Protein AF-D3D2N3-F1 (afdb_monomer_lite)

pLDDT: mean 71.47, std 21.22, range [31.19, 97.19]

Structure (mmCIF, N/CA/C/O backbone):
data_AF-D3D2N3-F1
#
_entry.id   AF-D3D2N3-F1
#
loop_
_atom_site.group_PDB
_atom_site.id
_atom_site.type_symbol
_atom_site.label_atom_id
_atom_site.label_alt_id
_atom_site.label_comp_id
_atom_site.label_asym_id
_atom_site.label_entity_id
_atom_site.label_seq_id
_atom_site.pdbx_PDB_ins_code
_atom_site.Cartn_x
_atom_site.Cartn_y
_atom_site.Cartn_z
_atom_site.occupancy
_atom_site.B_iso_or_equiv
_atom_site.auth_seq_id
_atom_site.auth_comp_id
_atom_site.auth_asym_id
_atom_site.auth_atom_id
_atom_site.pdbx_PDB_model_num
ATOM 1 N N . MET A 1 1 ? 24.294 -10.852 -74.158 1.00 38.97 1 MET A N 1
ATOM 2 C CA . MET A 1 1 ? 23.739 -10.541 -75.493 1.00 38.97 1 MET A CA 1
ATOM 3 C C . MET A 1 1 ? 22.255 -10.267 -75.278 1.00 38.97 1 MET A C 1
ATOM 5 O O . MET A 1 1 ? 21.605 -11.159 -74.756 1.00 38.97 1 MET A O 1
ATOM 9 N N . THR A 1 2 ? 21.698 -9.072 -75.502 1.00 42.09 2 THR A N 1
ATOM 10 C CA . THR A 1 2 ? 22.258 -7.828 -76.091 1.00 42.09 2 THR A CA 1
ATOM 11 C C . THR A 1 2 ? 21.498 -6.592 -75.544 1.00 42.09 2 THR A C 1
ATOM 13 O O . THR A 1 2 ? 20.401 -6.747 -75.017 1.00 42.09 2 THR A O 1
ATOM 16 N N . THR A 1 3 ? 22.074 -5.388 -75.642 1.00 51.97 3 THR A N 1
ATOM 17 C CA . THR A 1 3 ? 21.576 -4.088 -75.110 1.00 51.97 3 THR A CA 1
ATOM 18 C C . THR A 1 3 ? 22.176 -2.918 -75.926 1.00 51.97 3 THR A C 1
ATOM 20 O O . THR A 1 3 ? 23.155 -3.175 -76.632 1.00 51.97 3 THR A O 1
ATOM 23 N N . PRO A 1 4 ? 21.750 -1.633 -75.782 1.00 71.00 4 PRO A N 1
ATOM 24 C CA . PRO A 1 4 ? 20.507 -1.067 -75.216 1.00 71.00 4 PRO A CA 1
ATOM 25 C C . PRO A 1 4 ? 19.619 -0.436 -76.350 1.00 71.00 4 PRO A C 1
ATOM 27 O O . PRO A 1 4 ? 19.057 -1.264 -77.060 1.00 71.00 4 PRO A O 1
ATOM 30 N N . PRO A 1 5 ? 19.550 0.882 -76.708 1.00 67.31 5 PRO A N 1
ATOM 31 C CA . PRO A 1 5 ? 19.407 2.145 -75.939 1.00 67.31 5 PRO A CA 1
ATOM 32 C C . PRO A 1 5 ? 18.387 3.215 -76.475 1.00 67.31 5 PRO A C 1
ATOM 34 O O . PRO A 1 5 ? 18.076 3.251 -77.659 1.00 67.31 5 PRO A O 1
ATOM 37 N N . HIS A 1 6 ? 18.042 4.200 -75.616 1.00 41.97 6 HIS A N 1
ATOM 38 C CA . HIS A 1 6 ? 17.480 5.557 -75.907 1.00 41.97 6 HIS A CA 1
ATOM 39 C C . HIS A 1 6 ? 16.063 5.685 -76.540 1.00 41.97 6 HIS A C 1
ATOM 41 O O . HIS A 1 6 ? 15.524 4.718 -77.057 1.00 41.97 6 HIS A O 1
ATOM 47 N N . ALA A 1 7 ? 15.350 6.831 -76.474 1.00 43.50 7 ALA A N 1
ATOM 48 C CA . ALA A 1 7 ? 15.641 8.202 -75.978 1.00 43.50 7 ALA A CA 1
ATOM 49 C C . ALA A 1 7 ? 14.438 8.759 -75.146 1.00 43.50 7 ALA A C 1
ATOM 51 O O . ALA A 1 7 ? 13.322 8.292 -75.332 1.00 43.50 7 ALA A O 1
ATOM 52 N N . ALA A 1 8 ? 14.604 9.553 -74.074 1.00 42.34 8 ALA A N 1
ATOM 53 C CA . ALA A 1 8 ? 14.776 11.027 -73.984 1.00 42.34 8 ALA A CA 1
ATOM 54 C C . ALA A 1 8 ? 13.588 11.890 -74.502 1.00 42.34 8 ALA A C 1
ATOM 56 O O . ALA A 1 8 ? 13.152 11.705 -75.633 1.00 42.34 8 ALA A O 1
ATOM 57 N N . GLY A 1 9 ? 13.095 12.855 -73.697 1.00 39.59 9 GLY A N 1
ATOM 58 C CA . GLY A 1 9 ? 11.891 13.653 -74.018 1.00 39.59 9 GLY A CA 1
ATOM 59 C C . GLY A 1 9 ? 11.570 14.844 -73.086 1.00 39.59 9 GLY A C 1
ATOM 60 O O . GLY A 1 9 ? 10.607 14.806 -72.329 1.00 39.59 9 GLY A O 1
ATOM 61 N N . THR A 1 10 ? 12.357 15.915 -73.191 1.00 42.47 10 THR A N 1
ATOM 62 C CA . THR A 1 10 ? 12.159 17.295 -72.662 1.00 42.47 10 THR A CA 1
ATOM 63 C C . THR A 1 10 ? 12.889 18.229 -73.657 1.00 42.47 10 THR A C 1
ATOM 65 O O . THR A 1 10 ? 13.783 17.702 -74.330 1.00 42.47 10 THR A O 1
ATOM 68 N N . PRO A 1 11 ? 12.630 19.557 -73.804 1.00 63.19 11 PRO A N 1
ATOM 69 C CA . PRO A 1 11 ? 11.956 20.548 -72.930 1.00 63.19 11 PRO A CA 1
ATOM 70 C C . PRO A 1 11 ? 10.952 21.411 -73.787 1.00 63.19 11 PRO A C 1
ATOM 72 O O . PRO A 1 11 ? 10.280 20.770 -74.595 1.00 63.19 11 PRO A O 1
ATOM 75 N N . PRO A 1 12 ? 10.823 22.773 -73.778 1.00 59.38 12 PRO A N 1
ATOM 76 C CA . PRO A 1 12 ? 11.235 23.851 -72.856 1.00 59.38 12 PRO A CA 1
ATOM 77 C C . PRO A 1 12 ? 10.060 24.814 -72.452 1.00 59.38 12 PRO A C 1
ATOM 79 O O . PRO A 1 12 ? 9.099 24.287 -71.900 1.00 59.38 12 PRO A O 1
ATOM 82 N N . PRO A 1 13 ? 10.119 26.173 -72.501 1.00 54.12 13 PRO A N 1
ATOM 83 C CA . PRO A 1 13 ? 10.176 26.955 -71.257 1.00 54.12 13 PRO A CA 1
ATOM 84 C C . PRO A 1 13 ? 9.117 28.080 -71.126 1.00 54.12 13 PRO A C 1
ATOM 86 O O . PRO A 1 13 ? 8.398 28.407 -72.067 1.00 54.12 13 PRO A O 1
ATOM 89 N N . GLY A 1 14 ? 9.102 28.751 -69.970 1.00 35.22 14 GLY A N 1
ATOM 90 C CA . GLY A 1 14 ? 8.436 30.042 -69.758 1.00 35.22 14 GLY A CA 1
ATOM 91 C C . GLY A 1 14 ? 9.216 30.850 -68.722 1.00 35.22 14 GLY A C 1
ATOM 92 O O . GLY A 1 14 ? 9.334 30.414 -67.581 1.00 35.22 14 GLY A O 1
ATOM 93 N N . ASP A 1 15 ? 9.803 31.972 -69.135 1.00 40.06 15 ASP A N 1
ATOM 94 C CA . ASP A 1 15 ? 10.854 32.681 -68.392 1.00 40.06 15 ASP A CA 1
ATOM 95 C C . ASP A 1 15 ? 10.490 34.162 -68.138 1.00 40.06 15 ASP A C 1
ATOM 97 O O . ASP A 1 15 ? 9.525 34.679 -68.698 1.00 40.06 15 ASP A O 1
ATOM 101 N N . ALA A 1 16 ? 11.334 34.843 -67.360 1.00 38.91 16 ALA A N 1
ATOM 102 C CA . ALA A 1 16 ? 11.460 36.297 -67.213 1.00 38.91 16 ALA A CA 1
ATOM 103 C C . ALA A 1 16 ? 10.426 37.100 -66.374 1.00 38.91 16 ALA A C 1
ATOM 105 O O . ALA A 1 16 ? 9.415 37.600 -66.856 1.00 38.91 16 ALA A O 1
ATOM 106 N N . ALA A 1 17 ? 10.916 37.455 -65.176 1.00 36.50 17 ALA A N 1
ATOM 107 C CA . ALA A 1 17 ? 11.060 38.836 -64.677 1.00 36.50 17 ALA A CA 1
ATOM 108 C C . ALA A 1 17 ? 9.904 39.545 -63.927 1.00 36.50 17 ALA A C 1
ATOM 110 O O . ALA A 1 17 ? 8.758 39.611 -64.352 1.00 36.50 17 ALA A O 1
ATOM 111 N N . GLY A 1 18 ? 10.286 40.182 -62.808 1.00 32.66 18 GLY A N 1
ATOM 112 C CA . GLY A 1 18 ? 9.405 40.972 -61.939 1.00 32.66 18 GLY A CA 1
ATOM 113 C C . GLY A 1 18 ? 10.095 41.488 -60.665 1.00 32.66 18 GLY A C 1
ATOM 114 O O . GLY A 1 18 ? 9.615 41.240 -59.565 1.00 32.66 18 GLY A O 1
ATOM 115 N N . ARG A 1 19 ? 11.254 42.159 -60.781 1.00 41.12 19 ARG A N 1
ATOM 116 C CA . ARG A 1 19 ? 11.919 42.820 -59.634 1.00 41.12 19 ARG A CA 1
ATOM 117 C C . ARG A 1 19 ? 11.364 44.233 -59.427 1.00 41.12 19 ARG A C 1
ATOM 119 O O . ARG A 1 19 ? 11.457 45.048 -60.339 1.00 41.12 19 ARG A O 1
ATOM 126 N N . ALA A 1 20 ? 10.930 44.544 -58.207 1.00 35.81 20 ALA A N 1
ATOM 127 C CA . ALA A 1 20 ? 10.775 45.910 -57.706 1.00 35.81 20 ALA A CA 1
ATOM 128 C C . ALA A 1 20 ? 11.199 45.966 -56.223 1.00 35.81 20 ALA A C 1
ATOM 130 O O . ALA A 1 20 ? 11.113 44.957 -55.523 1.00 35.81 20 ALA A O 1
ATOM 131 N N . SER A 1 21 ? 11.682 47.123 -55.770 1.00 40.12 21 SER A N 1
ATOM 132 C CA . SER A 1 21 ? 12.205 47.361 -54.411 1.00 40.12 21 SER A CA 1
ATOM 133 C C . SER A 1 21 ? 11.204 48.168 -53.553 1.00 40.12 21 SER A C 1
ATOM 135 O O . SER A 1 21 ? 10.262 48.727 -54.119 1.00 40.12 21 SER A O 1
ATOM 137 N N . PRO A 1 22 ? 11.346 48.208 -52.211 1.00 59.56 22 PRO A N 1
ATOM 138 C CA . PRO A 1 22 ? 10.296 48.686 -51.302 1.00 59.56 22 PRO A CA 1
ATOM 139 C C . PRO A 1 22 ? 10.352 50.201 -51.043 1.00 59.56 22 PRO A C 1
ATOM 141 O O . PRO A 1 22 ? 11.303 50.868 -51.454 1.00 59.56 22 PRO A O 1
ATOM 144 N N . PRO A 1 23 ? 9.380 50.713 -50.269 1.00 49.12 23 PRO A N 1
ATOM 145 C CA . PRO A 1 23 ? 9.678 51.744 -49.278 1.00 49.12 23 PRO A CA 1
ATOM 146 C C . PRO A 1 23 ? 9.197 51.401 -47.852 1.00 49.12 23 PRO A C 1
ATOM 148 O O . PRO A 1 23 ? 8.184 50.736 -47.647 1.00 49.12 23 PRO A O 1
ATOM 151 N N . ASP A 1 24 ? 9.977 51.895 -46.896 1.00 37.72 24 ASP A N 1
ATOM 152 C CA . ASP A 1 24 ? 9.708 52.290 -45.505 1.00 37.72 24 ASP A CA 1
ATOM 153 C C . ASP A 1 24 ? 8.322 52.036 -44.865 1.00 37.72 24 ASP A C 1
ATOM 155 O O . ASP A 1 24 ? 7.297 52.562 -45.301 1.00 37.72 24 ASP A O 1
ATOM 159 N N . SER A 1 25 ? 8.336 51.406 -43.681 1.00 41.03 25 SER A N 1
ATOM 160 C CA . SER A 1 25 ? 7.883 52.042 -42.421 1.00 41.03 25 SER A CA 1
ATOM 161 C C . SER A 1 25 ? 8.182 51.148 -41.206 1.00 41.03 25 SER A C 1
ATOM 163 O O . SER A 1 25 ? 7.693 50.022 -41.124 1.00 41.03 25 SER A O 1
ATOM 165 N N . GLU A 1 26 ? 8.932 51.662 -40.228 1.00 41.72 26 GLU A N 1
ATOM 166 C CA . GLU A 1 26 ? 8.940 51.115 -38.861 1.00 41.72 26 GLU A CA 1
ATOM 167 C C . GLU A 1 26 ? 7.587 51.384 -38.175 1.00 41.72 26 GLU A C 1
ATOM 169 O O . GLU A 1 26 ? 6.900 52.360 -38.489 1.00 41.72 26 GLU A O 1
ATOM 174 N N . PRO A 1 27 ? 7.214 50.561 -37.184 1.00 39.91 27 PRO A N 1
ATOM 175 C CA . PRO A 1 27 ? 7.154 51.157 -35.850 1.00 39.91 27 PRO A CA 1
ATOM 176 C C . PRO A 1 27 ? 7.874 50.314 -34.790 1.00 39.91 27 PRO A C 1
ATOM 178 O O . PRO A 1 27 ? 7.541 49.157 -34.536 1.00 39.91 27 PRO A O 1
ATOM 181 N N . THR A 1 28 ? 8.836 50.945 -34.125 1.00 47.34 28 THR A N 1
ATOM 182 C CA . THR A 1 28 ? 9.651 50.386 -33.040 1.00 47.34 28 THR A CA 1
ATOM 183 C C . THR A 1 28 ? 8.811 50.030 -31.804 1.00 47.34 28 THR A C 1
ATOM 185 O O . THR A 1 28 ? 8.286 50.941 -31.156 1.00 47.34 28 THR A O 1
ATOM 188 N N . PRO A 1 29 ? 8.711 48.748 -31.395 1.00 45.56 29 PRO A N 1
ATOM 189 C CA . PRO A 1 29 ? 8.237 48.400 -30.058 1.00 45.56 29 PRO A CA 1
ATOM 190 C C . PRO A 1 29 ? 9.311 48.764 -29.011 1.00 45.56 29 PRO A C 1
ATOM 192 O O . PRO A 1 29 ? 10.508 48.726 -29.313 1.00 45.56 29 PRO A O 1
ATOM 195 N N . PRO A 1 30 ? 8.927 49.136 -27.777 1.00 40.03 30 PRO A N 1
ATOM 196 C CA . PRO A 1 30 ? 9.848 49.742 -26.823 1.00 40.03 30 PRO A CA 1
ATOM 197 C C . PRO A 1 30 ? 10.949 48.782 -26.360 1.00 40.03 30 PRO A C 1
ATOM 199 O O . PRO A 1 30 ? 10.694 47.666 -25.907 1.00 40.03 30 PRO A O 1
ATOM 202 N N . ARG A 1 31 ? 12.191 49.273 -26.393 1.00 36.72 31 ARG A N 1
ATOM 203 C CA . ARG A 1 31 ? 13.351 48.619 -25.782 1.00 36.72 31 ARG A CA 1
ATOM 204 C C . ARG A 1 31 ? 13.273 48.773 -24.261 1.00 36.72 31 ARG A C 1
ATOM 206 O O . ARG A 1 31 ? 13.808 49.732 -23.711 1.00 36.72 31 ARG A O 1
ATOM 213 N N . ALA A 1 32 ? 12.597 47.836 -23.601 1.00 36.94 32 ALA A N 1
ATOM 214 C CA . ALA A 1 32 ? 12.628 47.698 -22.149 1.00 36.94 32 ALA A CA 1
ATOM 215 C C . ALA A 1 32 ? 14.035 47.262 -21.708 1.00 36.94 32 ALA A C 1
ATOM 217 O O . ALA A 1 32 ? 14.363 46.077 -21.697 1.00 36.94 32 ALA A O 1
ATOM 218 N N . ASP A 1 33 ? 14.888 48.241 -21.417 1.00 35.59 33 ASP A N 1
ATOM 219 C CA . ASP A 1 33 ? 16.175 48.007 -20.771 1.00 35.59 33 ASP A CA 1
ATOM 220 C C . ASP A 1 33 ? 15.983 47.819 -19.257 1.00 35.59 33 ASP A C 1
ATOM 222 O O . ASP A 1 33 ? 15.056 48.376 -18.675 1.00 35.59 33 ASP A O 1
ATOM 226 N N . GLN A 1 34 ? 16.878 47.050 -18.634 1.00 41.03 34 GLN A N 1
ATOM 227 C CA . GLN A 1 34 ? 17.027 46.905 -17.179 1.00 41.03 34 GLN A CA 1
ATOM 228 C C . GLN A 1 34 ? 15.734 46.701 -16.356 1.00 41.03 34 GLN A C 1
ATOM 230 O O . GLN A 1 34 ? 15.227 47.632 -15.730 1.00 41.03 34 GLN A O 1
ATOM 235 N N . SER A 1 35 ? 15.337 45.442 -16.149 1.00 36.78 35 SER A N 1
ATOM 236 C CA . SER A 1 35 ? 15.535 44.779 -14.839 1.00 36.78 35 SER A CA 1
ATOM 237 C C . SER A 1 35 ? 14.746 43.476 -14.742 1.00 36.78 35 SER A C 1
ATOM 239 O O . SER A 1 35 ? 13.623 43.470 -14.251 1.00 36.78 35 SER A O 1
ATOM 241 N N . ASP A 1 36 ? 15.379 42.357 -15.089 1.00 33.56 36 ASP A N 1
ATOM 242 C CA . ASP A 1 36 ? 15.097 41.126 -14.356 1.00 33.56 36 ASP A CA 1
ATOM 243 C C . ASP A 1 36 ? 16.374 40.305 -14.170 1.00 33.56 36 ASP A C 1
ATOM 245 O O . ASP A 1 36 ? 17.223 40.205 -15.061 1.00 33.56 36 ASP A O 1
ATOM 249 N N . ARG A 1 37 ? 16.544 39.782 -12.957 1.00 37.84 37 ARG A N 1
ATOM 250 C CA . ARG A 1 37 ? 17.610 38.828 -12.615 1.00 37.84 37 ARG A CA 1
ATOM 251 C C . ARG A 1 37 ? 17.126 37.421 -12.993 1.00 37.84 37 ARG A C 1
ATOM 253 O O . ARG A 1 37 ? 15.938 37.260 -13.252 1.00 37.84 37 ARG A O 1
ATOM 260 N N . PRO A 1 38 ? 17.998 36.396 -13.076 1.00 32.16 38 PRO A N 1
ATOM 261 C CA . PRO A 1 38 ? 17.524 35.045 -13.360 1.00 32.16 38 PRO A CA 1
ATOM 262 C C . PRO A 1 38 ? 16.504 34.622 -12.299 1.00 32.16 38 PRO A C 1
ATOM 264 O O . PRO A 1 38 ? 16.865 34.411 -11.144 1.00 32.16 38 PRO A O 1
ATOM 267 N N . LEU A 1 39 ? 15.238 34.522 -12.710 1.00 36.72 39 LEU A N 1
ATOM 268 C CA . LEU A 1 39 ? 14.197 33.851 -11.946 1.00 36.72 39 LEU A CA 1
ATOM 269 C C . LEU A 1 39 ? 14.642 32.400 -11.761 1.00 36.72 39 LEU A C 1
ATOM 271 O O . LEU A 1 39 ? 15.028 31.746 -12.734 1.00 36.72 39 LEU A O 1
ATOM 275 N N . ASP A 1 40 ? 14.665 31.952 -10.507 1.00 32.91 40 ASP A N 1
ATOM 276 C CA . ASP A 1 40 ? 15.286 30.693 -10.119 1.00 32.91 40 ASP A CA 1
ATOM 277 C C . ASP A 1 40 ? 14.783 29.501 -10.940 1.00 32.91 40 ASP A C 1
ATOM 279 O O . ASP A 1 40 ? 13.603 29.399 -11.295 1.00 32.91 40 ASP A O 1
ATOM 283 N N . SER A 1 41 ? 15.689 28.547 -11.175 1.00 40.97 41 SER A N 1
ATOM 284 C CA . SER A 1 41 ? 15.316 27.181 -11.542 1.00 40.97 41 SER A CA 1
ATOM 285 C C . SER A 1 41 ? 14.175 26.720 -10.629 1.00 40.97 41 SER A C 1
ATOM 287 O O . SER A 1 41 ? 14.318 26.874 -9.413 1.00 40.97 41 SER A O 1
ATOM 289 N N . PRO A 1 42 ? 13.078 26.134 -11.150 1.00 31.19 42 PRO A N 1
ATOM 290 C CA . PRO A 1 42 ? 12.014 25.635 -10.290 1.00 31.19 42 PRO A CA 1
ATOM 291 C C . PRO A 1 42 ? 12.636 24.659 -9.279 1.00 31.19 42 PRO A C 1
ATOM 293 O O . PRO A 1 42 ? 13.264 23.682 -9.707 1.00 31.19 42 PRO A O 1
ATOM 296 N N . PRO A 1 43 ? 12.549 24.934 -7.962 1.00 35.34 43 PRO A N 1
ATOM 297 C CA . PRO A 1 43 ? 13.172 24.080 -6.966 1.00 35.34 43 PRO A CA 1
ATOM 298 C C . PRO A 1 43 ? 12.573 22.678 -7.065 1.00 35.34 43 PRO A C 1
ATOM 300 O O . PRO A 1 43 ? 11.410 22.512 -7.443 1.00 35.34 43 PRO A O 1
ATOM 303 N N . GLY A 1 44 ? 13.391 21.664 -6.771 1.00 34.03 44 GLY A N 1
ATOM 304 C CA . GLY A 1 44 ? 12.984 20.266 -6.904 1.00 34.03 44 GLY A CA 1
ATOM 305 C C . GLY A 1 44 ? 11.671 19.996 -6.170 1.00 34.03 44 GLY A C 1
ATOM 306 O O . GLY A 1 44 ? 11.474 20.524 -5.077 1.00 34.03 44 GLY A O 1
ATOM 307 N N . VAL A 1 45 ? 10.799 19.192 -6.794 1.00 36.41 45 VAL A N 1
ATOM 308 C CA . VAL A 1 45 ? 9.469 18.809 -6.285 1.00 36.41 45 VAL A CA 1
ATOM 309 C C . VAL A 1 45 ? 9.564 18.515 -4.788 1.00 36.41 45 VAL A C 1
ATOM 311 O O . VAL A 1 45 ? 10.224 17.549 -4.404 1.00 36.41 45 VAL A O 1
ATOM 314 N N . ASP A 1 46 ? 8.976 19.380 -3.952 1.00 31.77 46 ASP A N 1
ATOM 315 C CA . ASP A 1 46 ? 9.198 19.320 -2.505 1.00 31.77 46 ASP A CA 1
ATOM 316 C C . ASP A 1 46 ? 8.630 17.995 -1.982 1.00 31.77 46 ASP A C 1
ATOM 318 O O . ASP A 1 46 ? 7.436 17.712 -2.114 1.00 31.77 46 ASP A O 1
ATOM 322 N N . SER A 1 47 ? 9.485 17.171 -1.369 1.00 40.56 47 SER A N 1
ATOM 323 C CA . SER A 1 47 ? 9.161 15.823 -0.875 1.00 40.56 47 SER A CA 1
ATOM 324 C C . SER A 1 47 ? 8.068 15.795 0.209 1.00 40.56 47 SER A C 1
ATOM 326 O O . SER A 1 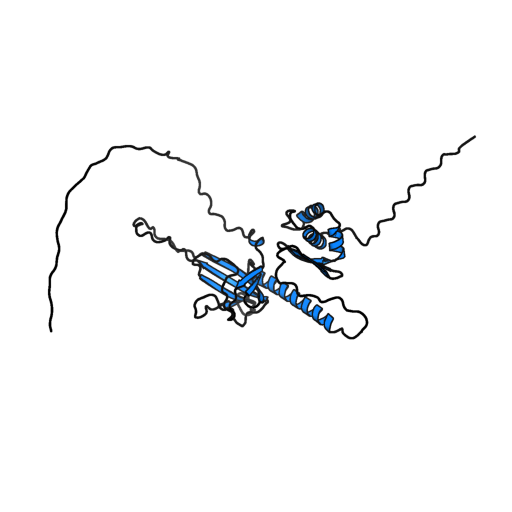47 ? 7.761 14.739 0.763 1.00 40.56 47 SER A O 1
ATOM 328 N N . ARG A 1 48 ? 7.491 16.956 0.532 1.00 33.12 48 ARG A N 1
ATOM 329 C CA . ARG A 1 48 ? 6.356 17.178 1.428 1.00 33.12 48 ARG A CA 1
ATOM 330 C C . ARG A 1 48 ? 4.992 16.935 0.769 1.00 33.12 48 ARG A C 1
ATOM 332 O O . ARG A 1 48 ? 4.091 16.484 1.474 1.00 33.12 48 ARG A O 1
ATOM 339 N N . ASP A 1 49 ? 4.846 17.137 -0.544 1.00 33.09 49 ASP A N 1
ATOM 340 C CA . ASP A 1 49 ? 3.564 16.925 -1.254 1.00 33.09 49 ASP A CA 1
ATOM 341 C C . ASP A 1 49 ? 3.229 15.437 -1.488 1.00 33.09 49 ASP A C 1
ATOM 343 O O . ASP A 1 49 ? 2.085 15.074 -1.759 1.00 33.09 49 ASP A O 1
ATOM 347 N N . VAL A 1 50 ? 4.202 14.540 -1.294 1.00 42.94 50 VAL A N 1
ATOM 348 C CA . VAL A 1 50 ? 4.077 13.079 -1.492 1.00 42.94 50 VAL A CA 1
ATOM 349 C C . VAL A 1 50 ? 3.088 12.416 -0.504 1.00 42.94 50 VAL A C 1
ATOM 351 O O . VAL A 1 50 ? 2.756 11.241 -0.637 1.00 42.94 50 VAL A O 1
ATOM 354 N N . LEU A 1 51 ? 2.590 13.149 0.499 1.00 40.62 51 LEU A N 1
ATOM 355 C CA . LEU A 1 51 ? 1.760 12.614 1.587 1.00 40.62 51 LEU A CA 1
ATOM 356 C C . LEU A 1 51 ? 0.238 12.657 1.350 1.00 40.62 51 LEU A C 1
ATOM 358 O O . LEU A 1 51 ? -0.490 12.137 2.194 1.00 40.62 51 LEU A O 1
ATOM 362 N N . LEU A 1 52 ? -0.243 13.243 0.246 1.00 42.78 52 LEU A N 1
ATOM 363 C CA . LEU A 1 52 ? -1.684 13.386 -0.047 1.00 42.78 52 LEU A CA 1
ATOM 364 C C . LEU A 1 52 ? 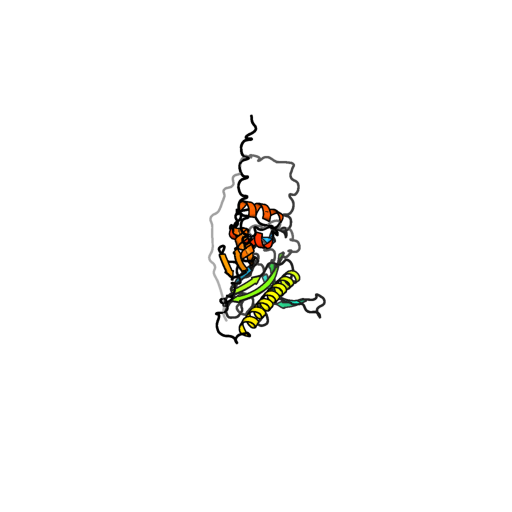-2.212 12.470 -1.164 1.00 42.78 52 LEU A C 1
ATOM 366 O O . LEU A 1 52 ? -3.418 12.433 -1.406 1.00 42.78 52 LEU A O 1
ATOM 370 N N . GLU A 1 53 ? -1.351 11.708 -1.839 1.00 47.06 53 GLU A N 1
ATOM 371 C CA . GLU A 1 53 ? -1.820 10.689 -2.780 1.00 47.06 53 GLU A CA 1
ATOM 372 C C . GLU A 1 53 ? -2.328 9.431 -2.049 1.00 47.06 53 GLU A C 1
ATOM 374 O O . GLU A 1 53 ? -1.753 9.042 -1.027 1.00 47.06 53 GLU A O 1
ATOM 379 N N . PRO A 1 54 ? -3.352 8.728 -2.579 1.00 50.66 54 PRO A N 1
ATOM 380 C CA . PRO A 1 54 ? -3.792 7.456 -2.019 1.00 50.66 54 PRO A CA 1
ATOM 381 C C . PRO A 1 54 ? -2.630 6.462 -1.952 1.00 50.66 54 PRO A C 1
ATOM 383 O O . PRO A 1 54 ? -2.120 6.017 -2.981 1.00 50.66 54 PRO A O 1
ATOM 386 N N . ARG A 1 55 ? -2.248 6.074 -0.728 1.00 72.81 55 ARG A N 1
ATOM 387 C CA . ARG A 1 55 ? -1.163 5.113 -0.456 1.00 72.81 55 ARG A CA 1
ATOM 388 C C . ARG A 1 55 ? -1.412 3.712 -1.010 1.00 72.81 55 ARG A C 1
ATOM 390 O O . ARG A 1 55 ? -0.555 2.855 -0.829 1.00 72.81 55 ARG A O 1
ATOM 397 N N . LEU A 1 56 ? -2.570 3.446 -1.606 1.00 83.62 56 LEU A N 1
ATOM 398 C CA . LEU A 1 56 ? -2.915 2.183 -2.244 1.00 83.62 56 LEU A CA 1
ATOM 399 C C . LEU A 1 56 ? -3.108 2.421 -3.742 1.00 83.62 56 LEU A C 1
ATOM 401 O O . LEU A 1 56 ? -3.923 3.250 -4.150 1.00 83.62 56 LEU A O 1
ATOM 405 N N . ARG A 1 57 ? -2.378 1.674 -4.569 1.00 87.88 57 ARG A N 1
ATOM 406 C CA . ARG A 1 57 ? -2.460 1.736 -6.029 1.00 87.88 57 ARG A CA 1
ATOM 407 C C . ARG A 1 57 ? -2.901 0.385 -6.575 1.00 87.88 57 ARG A C 1
ATOM 409 O O . ARG A 1 57 ? -2.425 -0.659 -6.136 1.00 87.88 57 ARG A O 1
ATOM 416 N N . VAL A 1 58 ? -3.800 0.417 -7.553 1.00 86.75 58 VAL A N 1
ATOM 417 C CA . VAL A 1 58 ? -4.293 -0.773 -8.256 1.00 86.75 58 VAL A CA 1
ATOM 418 C C . VAL A 1 58 ? -3.802 -0.719 -9.696 1.00 86.75 58 VAL A C 1
ATOM 420 O O . VAL A 1 58 ? -3.919 0.319 -10.345 1.00 86.75 58 VAL A O 1
ATOM 423 N N . ALA A 1 59 ? -3.275 -1.831 -10.197 1.00 89.19 59 ALA A N 1
ATOM 424 C CA . ALA A 1 59 ? -2.802 -1.960 -11.572 1.00 89.19 59 ALA A CA 1
ATOM 425 C C . ALA A 1 59 ? -3.285 -3.280 -12.188 1.00 89.19 59 ALA A C 1
ATOM 427 O O . ALA A 1 59 ? -3.385 -4.290 -11.487 1.00 89.19 59 ALA A O 1
ATOM 428 N N . ARG A 1 60 ? -3.604 -3.295 -13.492 1.00 92.62 60 ARG A N 1
ATOM 429 C CA . ARG A 1 60 ? -4.110 -4.508 -14.156 1.00 92.62 60 ARG A CA 1
ATOM 430 C C . ARG A 1 60 ? -3.009 -5.552 -14.318 1.00 92.62 60 ARG A C 1
ATOM 432 O O . ARG A 1 60 ? -1.959 -5.274 -14.897 1.00 92.62 60 ARG A O 1
ATOM 439 N N . LEU A 1 61 ? -3.308 -6.771 -13.885 1.00 91.56 61 LEU A N 1
ATOM 440 C CA . LEU A 1 61 ? -2.496 -7.968 -14.062 1.00 91.56 61 LEU A CA 1
ATOM 441 C C . LEU A 1 61 ? -3.195 -8.881 -15.076 1.00 91.56 61 LEU A C 1
ATOM 443 O O . LEU A 1 61 ? -4.362 -9.230 -14.916 1.00 91.56 61 LEU A O 1
ATOM 447 N N . HIS A 1 62 ? -2.498 -9.268 -16.137 1.00 91.69 62 HIS A N 1
ATOM 448 C CA . HIS A 1 62 ? -2.977 -10.287 -17.066 1.00 91.69 62 HIS A CA 1
ATOM 449 C C . HIS A 1 62 ? -3.005 -11.665 -16.369 1.00 91.69 62 HIS A C 1
ATOM 451 O O . HIS A 1 62 ? -2.115 -11.920 -15.558 1.00 91.69 62 HIS A O 1
ATOM 457 N N . PRO A 1 63 ? -3.921 -12.597 -16.713 1.00 88.56 63 PRO A N 1
ATOM 458 C CA . PRO A 1 63 ? -3.961 -13.948 -16.130 1.00 88.56 63 PRO A CA 1
ATOM 459 C C . PRO A 1 63 ? -2.644 -14.743 -16.169 1.00 88.56 63 PRO A C 1
ATOM 461 O O . PRO A 1 63 ? -2.484 -15.685 -15.406 1.00 88.56 63 PRO A O 1
ATOM 464 N N . SER A 1 64 ? -1.700 -14.373 -17.040 1.00 89.00 64 SER A N 1
ATOM 465 C CA . SER A 1 64 ? -0.353 -14.960 -17.126 1.00 89.00 64 SER A CA 1
ATOM 466 C C . SER A 1 64 ? 0.705 -14.261 -16.251 1.00 89.00 64 SER A C 1
ATOM 468 O O . SER A 1 64 ? 1.896 -14.418 -16.497 1.00 89.00 64 SER A O 1
ATOM 470 N N . GLY A 1 65 ? 0.307 -13.415 -15.296 1.00 90.44 65 GLY A N 1
ATOM 471 C CA . GLY A 1 65 ? 1.226 -12.660 -14.432 1.00 90.44 65 GLY A CA 1
ATOM 472 C C . GLY A 1 65 ? 1.870 -11.423 -15.077 1.00 90.44 65 GLY A C 1
ATOM 473 O O . GLY A 1 65 ? 2.760 -10.821 -14.487 1.00 90.44 65 GLY A O 1
ATOM 474 N N . VAL A 1 66 ? 1.439 -10.997 -16.270 1.00 95.25 66 VAL A N 1
ATOM 475 C CA . VAL A 1 66 ? 1.992 -9.790 -16.916 1.00 95.25 66 VAL A CA 1
ATOM 476 C C . VAL A 1 66 ? 1.301 -8.533 -16.390 1.00 95.25 66 VAL A C 1
ATOM 478 O O . VAL A 1 66 ? 0.107 -8.337 -16.614 1.00 95.25 66 VAL A O 1
ATOM 481 N N . LEU A 1 67 ? 2.054 -7.646 -15.743 1.00 95.12 67 LEU A N 1
ATOM 482 C CA . LEU A 1 67 ? 1.599 -6.318 -15.345 1.00 95.12 67 LEU A CA 1
ATOM 483 C C . LEU A 1 67 ? 1.388 -5.434 -16.586 1.00 95.12 67 LEU A C 1
ATOM 485 O O . LEU A 1 67 ? 2.309 -5.246 -17.383 1.00 95.12 67 LEU A O 1
ATOM 489 N N . LEU A 1 68 ? 0.182 -4.880 -16.747 1.00 93.25 68 LEU A N 1
ATOM 490 C CA . LEU A 1 68 ? -0.225 -4.102 -17.925 1.00 93.25 68 LEU A CA 1
ATOM 491 C C . LEU A 1 68 ? -0.225 -2.580 -17.712 1.00 93.25 68 LEU A C 1
ATOM 493 O O . LEU A 1 68 ? -0.090 -1.853 -18.695 1.00 93.25 68 LEU A O 1
ATOM 497 N N . ASP A 1 69 ? -0.362 -2.119 -16.466 1.00 92.50 69 ASP A N 1
ATOM 498 C CA . ASP A 1 69 ? -0.287 -0.708 -16.058 1.00 92.50 69 ASP A CA 1
ATOM 499 C C . ASP A 1 69 ? 0.691 -0.559 -14.887 1.00 92.50 69 ASP A C 1
ATOM 501 O O . ASP A 1 69 ? 0.923 -1.516 -14.156 1.00 92.50 69 ASP A O 1
ATOM 505 N N . PHE A 1 70 ? 1.221 0.639 -14.648 1.00 92.19 70 PHE A N 1
ATOM 506 C CA . PHE A 1 70 ? 2.098 0.909 -13.504 1.00 92.19 70 PHE A CA 1
ATOM 507 C C . PHE A 1 70 ? 1.342 1.621 -12.366 1.00 92.19 70 PHE A C 1
ATOM 509 O O . PHE A 1 70 ? 0.386 2.348 -12.641 1.00 92.19 70 PHE A O 1
ATOM 516 N N . PRO A 1 71 ? 1.772 1.486 -11.092 1.00 88.06 71 PRO A N 1
ATOM 517 C CA . PRO A 1 71 ? 1.153 2.181 -9.951 1.00 88.06 71 PRO A CA 1
ATOM 518 C C . PRO A 1 71 ? 1.428 3.701 -9.915 1.00 88.06 71 PRO A C 1
ATOM 520 O O . PRO A 1 71 ? 1.009 4.395 -8.990 1.00 88.06 71 PRO A O 1
ATOM 523 N N . PHE A 1 72 ? 2.128 4.219 -10.923 1.00 88.50 72 PHE A N 1
ATOM 524 C CA . PHE A 1 72 ? 2.459 5.622 -11.154 1.00 88.50 72 PHE A CA 1
ATOM 525 C C . PHE A 1 72 ? 2.378 5.909 -12.662 1.00 88.50 72 PHE A C 1
ATOM 527 O O . PHE A 1 72 ? 2.301 4.986 -13.476 1.00 88.50 72 PHE A O 1
ATOM 534 N N . ARG A 1 73 ? 2.409 7.186 -13.058 1.00 88.50 73 ARG A N 1
ATOM 535 C CA . ARG A 1 73 ? 2.437 7.587 -14.474 1.00 88.50 73 ARG A CA 1
ATOM 536 C C . ARG A 1 73 ? 3.882 7.898 -14.894 1.00 88.50 73 ARG A C 1
ATOM 538 O O . ARG A 1 73 ? 4.351 8.990 -14.580 1.00 88.50 73 ARG A O 1
ATOM 545 N N . PRO A 1 74 ? 4.605 6.984 -15.572 1.00 86.50 74 PRO A N 1
ATOM 546 C CA . PRO A 1 74 ? 5.931 7.296 -16.099 1.00 86.50 74 PRO A CA 1
ATOM 547 C C . PRO A 1 74 ? 5.842 8.385 -17.188 1.00 86.50 74 PRO A C 1
ATOM 549 O O . PRO A 1 74 ? 4.849 8.422 -17.924 1.00 86.50 74 PRO A O 1
ATOM 552 N N . PRO A 1 75 ? 6.861 9.253 -17.332 1.00 83.69 75 PRO A N 1
ATOM 553 C CA . PRO A 1 75 ? 6.902 10.237 -18.411 1.00 83.69 75 PRO A CA 1
ATOM 554 C C . PRO A 1 75 ? 6.822 9.619 -19.828 1.00 83.69 75 PRO A C 1
ATOM 556 O O . PRO A 1 75 ? 7.219 8.469 -20.047 1.00 83.69 75 PRO A O 1
ATOM 559 N N . PRO A 1 76 ? 6.337 10.371 -20.837 1.00 80.44 76 PRO A N 1
ATOM 560 C CA . PRO A 1 76 ? 6.299 9.898 -22.218 1.00 80.44 76 PRO A CA 1
ATOM 561 C C . PRO A 1 76 ? 7.689 9.526 -22.757 1.00 80.44 76 PRO A C 1
ATOM 563 O O . PRO A 1 76 ? 8.609 10.342 -22.794 1.00 80.44 76 PRO A O 1
ATOM 566 N N . GLY A 1 77 ? 7.836 8.284 -23.221 1.00 83.00 77 GLY A N 1
ATOM 567 C CA . GLY A 1 77 ? 9.101 7.759 -23.747 1.00 83.00 77 GLY A CA 1
ATOM 568 C C . GLY A 1 77 ? 10.099 7.268 -22.691 1.00 83.00 77 GLY A C 1
ATOM 569 O O . GLY A 1 77 ? 11.211 6.895 -23.062 1.00 83.00 77 GLY A O 1
ATOM 570 N N . SER A 1 78 ? 9.737 7.223 -21.403 1.00 87.88 78 SER A N 1
ATOM 571 C CA . SER A 1 78 ? 10.553 6.534 -20.399 1.00 87.88 78 SER A CA 1
ATOM 572 C C . SER A 1 78 ? 10.588 5.023 -20.638 1.00 87.88 78 SER A C 1
ATOM 574 O O . SER A 1 78 ? 9.567 4.391 -20.918 1.00 87.88 78 SER A O 1
ATOM 576 N N . THR A 1 79 ? 11.747 4.410 -20.411 1.00 91.31 79 THR A N 1
ATOM 577 C CA . THR A 1 79 ? 11.847 2.961 -20.220 1.00 91.31 79 THR A CA 1
ATOM 578 C C . THR A 1 79 ? 11.575 2.656 -18.752 1.00 91.31 79 THR A C 1
ATOM 580 O O . THR A 1 79 ? 12.342 3.077 -17.888 1.00 91.31 79 THR A O 1
ATOM 583 N N . VAL A 1 80 ? 10.489 1.933 -18.465 1.00 93.31 80 VAL A N 1
ATOM 584 C CA . VAL A 1 80 ? 10.214 1.419 -17.115 1.00 93.31 80 VAL A CA 1
ATOM 585 C C . VAL A 1 80 ? 10.861 0.049 -16.925 1.00 93.31 80 VAL A C 1
ATOM 587 O O . VAL A 1 80 ? 10.739 -0.833 -17.784 1.00 93.31 80 VAL A O 1
ATOM 590 N N . TYR A 1 81 ? 11.509 -0.088 -15.775 1.00 94.94 81 TYR A N 1
ATOM 591 C CA . TYR A 1 81 ? 12.030 -1.307 -15.171 1.00 94.94 81 TYR A CA 1
ATOM 592 C C . TYR A 1 81 ? 11.274 -1.544 -13.857 1.00 94.94 81 TYR A C 1
ATOM 594 O O . TYR A 1 81 ? 10.847 -0.579 -13.215 1.00 94.94 81 TYR A O 1
ATOM 602 N N . ALA A 1 82 ? 11.119 -2.798 -13.443 1.00 96.56 82 ALA A N 1
ATOM 603 C CA . ALA A 1 82 ? 10.583 -3.145 -12.130 1.00 96.56 82 ALA A CA 1
ATOM 604 C C . ALA A 1 82 ? 11.378 -4.301 -11.529 1.00 96.56 82 ALA A C 1
ATOM 606 O O . ALA A 1 82 ? 11.931 -5.114 -12.269 1.00 96.56 82 ALA A O 1
ATOM 607 N N . ALA A 1 83 ? 11.432 -4.372 -10.204 1.00 97.19 83 ALA A N 1
ATOM 608 C CA . ALA A 1 83 ? 12.041 -5.485 -9.496 1.00 97.19 83 ALA A CA 1
ATOM 609 C C . ALA A 1 83 ? 11.360 -5.730 -8.144 1.00 97.19 83 ALA A C 1
ATOM 611 O O . ALA A 1 83 ? 10.839 -4.801 -7.519 1.00 97.19 83 ALA A O 1
ATOM 612 N N . THR A 1 84 ? 11.400 -6.981 -7.696 1.00 97.00 84 THR A N 1
ATOM 613 C CA . THR A 1 84 ? 11.058 -7.388 -6.325 1.00 97.00 84 THR A CA 1
ATOM 614 C C . THR A 1 84 ? 12.318 -7.298 -5.465 1.00 97.00 84 THR A C 1
ATOM 616 O O . THR A 1 84 ? 13.385 -7.664 -5.950 1.00 97.00 84 THR A O 1
ATOM 619 N N . PHE A 1 85 ? 12.220 -6.817 -4.226 1.00 96.00 85 PHE A N 1
ATOM 620 C CA . PHE A 1 85 ? 13.337 -6.557 -3.312 1.00 96.00 85 PHE A CA 1
ATOM 621 C C . PHE A 1 85 ? 13.110 -7.231 -1.957 1.00 96.00 85 PHE A C 1
ATOM 623 O O . PHE A 1 85 ? 12.014 -7.172 -1.401 1.00 96.00 85 PHE A O 1
ATOM 630 N N . TRP A 1 86 ? 14.174 -7.789 -1.385 1.00 93.62 86 TRP A N 1
ATOM 631 C CA . TRP A 1 86 ? 14.179 -8.373 -0.042 1.00 93.62 86 TRP A CA 1
ATOM 632 C C . TRP A 1 86 ? 15.527 -8.116 0.652 1.00 93.62 86 TRP A C 1
ATOM 634 O O . TRP A 1 86 ? 16.539 -7.907 -0.028 1.00 93.62 86 TRP A O 1
ATOM 644 N N . PRO A 1 87 ? 15.577 -8.096 1.996 1.00 90.31 87 PRO A N 1
ATOM 645 C CA . PRO A 1 87 ? 16.841 -7.998 2.714 1.00 90.31 87 PRO A CA 1
ATOM 646 C C . PRO A 1 87 ? 17.655 -9.289 2.551 1.00 90.31 87 PRO A C 1
ATOM 648 O O . PRO A 1 87 ? 17.131 -10.391 2.698 1.00 90.31 87 PRO A O 1
ATOM 651 N N . GLU A 1 88 ? 18.954 -9.156 2.301 1.00 91.00 88 GLU A N 1
ATOM 652 C CA . GLU A 1 88 ? 19.898 -10.274 2.200 1.00 91.00 88 GLU A CA 1
ATOM 653 C C . GLU A 1 88 ? 21.141 -9.938 3.028 1.00 91.00 88 GLU A C 1
ATOM 655 O O . GLU A 1 88 ? 21.872 -8.994 2.736 1.00 91.00 88 GLU A O 1
ATOM 660 N N . SER A 1 89 ? 21.381 -10.712 4.088 1.00 85.31 89 SER A N 1
ATOM 661 C CA . SER A 1 89 ? 22.487 -10.489 5.031 1.00 85.31 89 SER A CA 1
ATOM 662 C C . SER A 1 89 ? 23.871 -10.798 4.449 1.00 85.31 89 SER A C 1
ATOM 664 O O . SER A 1 89 ? 24.879 -10.512 5.094 1.00 85.31 89 SER A O 1
ATOM 666 N N . ARG A 1 90 ? 23.937 -11.415 3.263 1.00 85.06 90 ARG A N 1
ATOM 667 C CA . ARG A 1 90 ? 25.177 -11.713 2.531 1.00 85.06 90 ARG A CA 1
ATOM 668 C C . ARG A 1 90 ? 25.546 -10.658 1.488 1.00 85.06 90 ARG A C 1
ATOM 670 O O . ARG A 1 90 ? 26.684 -10.677 1.022 1.00 85.06 90 ARG A O 1
ATOM 677 N N . ASP A 1 91 ? 24.628 -9.765 1.117 1.00 86.50 91 ASP A N 1
ATOM 678 C CA . ASP A 1 91 ? 24.912 -8.700 0.155 1.00 86.50 91 ASP A CA 1
ATOM 679 C C . ASP A 1 91 ? 25.532 -7.473 0.859 1.00 86.50 91 ASP A C 1
ATOM 681 O O . ASP A 1 91 ? 25.027 -7.058 1.906 1.00 86.50 91 ASP A O 1
ATOM 685 N N . PRO A 1 92 ? 26.590 -6.838 0.312 1.00 76.69 92 PRO A N 1
ATOM 686 C CA . PRO A 1 92 ? 27.210 -5.653 0.916 1.00 76.69 92 PRO A CA 1
ATOM 687 C C . PRO A 1 92 ? 26.282 -4.439 1.098 1.00 76.69 92 PRO A C 1
ATOM 689 O O . PRO A 1 92 ? 26.593 -3.558 1.898 1.00 76.69 92 PRO A O 1
ATOM 692 N N . SER A 1 93 ? 25.166 -4.365 0.366 1.00 80.38 93 SER A N 1
ATOM 693 C CA . SER A 1 93 ? 24.130 -3.334 0.522 1.00 80.38 93 SER A CA 1
ATOM 694 C C . SER A 1 93 ? 23.047 -3.698 1.547 1.00 80.38 93 SER A C 1
ATOM 696 O O . SER A 1 93 ? 22.245 -2.838 1.916 1.00 80.38 93 SER A O 1
ATOM 698 N N . GLY A 1 94 ? 23.004 -4.957 1.997 1.00 89.62 94 GLY A N 1
ATOM 699 C CA . GLY A 1 94 ? 21.938 -5.522 2.827 1.00 89.62 94 GLY A CA 1
ATOM 700 C C . GLY A 1 94 ? 20.656 -5.889 2.066 1.00 89.62 94 GLY A C 1
ATOM 701 O O . GLY A 1 94 ? 19.691 -6.318 2.697 1.00 89.62 94 GLY A O 1
ATOM 702 N N . TRP A 1 95 ? 20.626 -5.733 0.737 1.00 92.00 95 TRP A N 1
ATOM 703 C CA . TRP A 1 95 ? 19.463 -5.995 -0.118 1.00 92.00 95 TRP A CA 1
ATOM 704 C C . TRP A 1 95 ? 19.819 -6.897 -1.297 1.00 92.00 95 TRP A C 1
ATOM 706 O O . TRP A 1 95 ? 20.926 -6.870 -1.823 1.00 92.00 95 TRP A O 1
ATOM 716 N N . THR A 1 96 ? 18.849 -7.662 -1.779 1.00 94.12 96 THR A N 1
ATOM 717 C CA . THR A 1 96 ? 18.904 -8.338 -3.081 1.00 94.12 96 THR A CA 1
ATOM 718 C C . THR A 1 96 ? 17.582 -8.115 -3.812 1.00 94.12 96 THR A C 1
ATOM 720 O O . THR A 1 96 ? 16.584 -7.712 -3.208 1.00 94.12 96 THR A O 1
ATOM 723 N N . HIS A 1 97 ? 17.593 -8.274 -5.136 1.00 94.75 97 HIS A N 1
ATOM 724 C CA . HIS A 1 97 ? 16.428 -8.032 -5.974 1.00 94.75 97 HIS A CA 1
ATOM 725 C C . HIS A 1 97 ? 16.337 -8.997 -7.160 1.00 94.75 97 HIS A C 1
ATOM 727 O O . HIS A 1 97 ? 17.341 -9.559 -7.599 1.00 94.75 97 HIS A O 1
ATOM 733 N N . LEU A 1 98 ? 15.128 -9.136 -7.704 1.00 96.44 98 LEU A N 1
ATOM 734 C CA . LEU A 1 98 ? 14.831 -9.864 -8.937 1.00 96.44 98 LEU A CA 1
ATOM 735 C C . LEU A 1 98 ? 14.134 -8.932 -9.930 1.00 96.44 98 LEU A C 1
ATOM 737 O O . LEU A 1 98 ? 13.013 -8.490 -9.679 1.00 96.44 98 LEU A O 1
ATOM 741 N N . GLU A 1 99 ? 14.790 -8.635 -11.055 1.00 96.94 99 GLU A N 1
ATOM 742 C CA . GLU A 1 99 ? 14.211 -7.816 -12.126 1.00 96.94 99 GLU A CA 1
ATOM 743 C C . GLU A 1 99 ? 13.065 -8.548 -12.845 1.00 96.94 99 GLU A C 1
ATOM 745 O O . GLU A 1 99 ? 13.146 -9.737 -13.160 1.00 96.94 99 GLU A O 1
ATOM 750 N N . TRP A 1 100 ? 11.985 -7.819 -13.117 1.00 96.50 100 TRP A N 1
ATOM 751 C CA . TRP A 1 100 ? 10.802 -8.314 -13.811 1.00 96.50 100 TRP A CA 1
ATOM 752 C C . TRP A 1 100 ? 11.046 -8.303 -15.321 1.00 96.50 100 TRP A C 1
ATOM 754 O O . TRP A 1 100 ? 11.154 -7.245 -15.949 1.00 96.50 100 TRP A O 1
ATOM 764 N N . SER A 1 101 ? 11.127 -9.489 -15.920 1.00 95.62 101 SER A N 1
ATOM 765 C CA . SER A 1 101 ? 11.455 -9.638 -17.338 1.00 95.62 101 SER A CA 1
ATOM 766 C C . SER A 1 101 ? 10.349 -9.101 -18.258 1.00 95.62 101 SER A C 1
ATOM 768 O O . SER A 1 101 ? 9.175 -9.010 -17.896 1.00 95.62 101 SER A O 1
ATOM 770 N N . ARG A 1 102 ? 10.707 -8.740 -19.496 1.00 94.31 102 ARG A N 1
ATOM 771 C CA . ARG A 1 102 ? 9.719 -8.400 -20.531 1.00 94.31 102 ARG A CA 1
ATOM 772 C C . ARG A 1 102 ? 9.267 -9.679 -21.242 1.00 94.31 102 ARG A C 1
ATOM 774 O O . ARG A 1 102 ? 10.126 -10.386 -21.770 1.00 94.31 102 ARG A O 1
ATOM 781 N N . PRO A 1 103 ? 7.957 -9.983 -21.298 1.00 92.06 103 PRO A N 1
ATOM 782 C CA . PRO A 1 103 ? 7.469 -11.182 -21.972 1.00 92.06 103 PRO A CA 1
ATOM 783 C C . PRO A 1 103 ? 7.681 -11.090 -23.498 1.00 92.06 103 PRO A C 1
ATOM 785 O O . PRO A 1 103 ? 7.723 -9.980 -24.040 1.00 92.06 103 PRO A O 1
ATOM 788 N N . PRO A 1 104 ? 7.750 -12.221 -24.235 1.00 90.31 104 PRO A N 1
ATOM 789 C CA . PRO A 1 104 ? 8.091 -12.233 -25.667 1.00 90.31 104 PRO A CA 1
ATOM 790 C C . PRO A 1 104 ? 7.179 -11.391 -26.574 1.00 90.31 104 PRO A C 1
ATOM 792 O O . PRO A 1 104 ? 7.605 -10.944 -27.633 1.00 90.31 104 PRO A O 1
ATOM 795 N N . HIS A 1 105 ? 5.937 -11.132 -26.155 1.00 88.69 105 HIS A N 1
ATOM 796 C CA . HIS A 1 105 ? 4.991 -10.263 -26.862 1.00 88.69 105 HIS A CA 1
ATOM 797 C C . HIS A 1 105 ? 5.202 -8.754 -26.591 1.00 88.69 105 HIS A C 1
ATOM 799 O O . HIS A 1 105 ? 4.345 -7.940 -26.931 1.00 88.69 105 HIS A O 1
ATOM 805 N N . GLY A 1 106 ? 6.300 -8.363 -25.931 1.00 86.81 106 GLY A N 1
ATOM 806 C CA . GLY A 1 106 ? 6.792 -6.980 -25.833 1.00 86.81 106 GLY A CA 1
ATOM 807 C C . GLY A 1 106 ? 5.943 -5.994 -25.019 1.00 86.81 106 GLY A C 1
ATOM 808 O O . GLY A 1 106 ? 6.260 -4.805 -24.993 1.00 86.81 106 GLY A O 1
ATOM 809 N N . ARG A 1 107 ? 4.873 -6.453 -24.357 1.00 89.81 107 ARG A N 1
ATOM 810 C CA . ARG A 1 107 ? 3.921 -5.612 -23.612 1.00 89.81 107 ARG A CA 1
ATOM 811 C C . ARG A 1 107 ? 3.968 -5.937 -22.123 1.00 89.81 107 ARG A C 1
ATOM 813 O O . ARG A 1 107 ? 3.775 -7.091 -21.762 1.00 89.81 107 ARG A O 1
ATOM 820 N N . GLY A 1 108 ? 4.100 -4.909 -21.288 1.00 93.00 108 GLY A N 1
ATOM 821 C CA . GLY A 1 108 ? 4.097 -5.056 -19.832 1.00 93.00 108 GLY A CA 1
ATOM 822 C C . GLY A 1 108 ? 5.405 -5.614 -19.267 1.00 93.00 108 GLY A C 1
ATOM 823 O O . GLY A 1 108 ? 6.409 -5.703 -19.977 1.00 93.00 108 GLY A O 1
ATOM 824 N N . LEU A 1 109 ? 5.375 -5.979 -17.985 1.00 96.12 109 LEU A N 1
ATOM 825 C CA . LEU A 1 109 ? 6.459 -6.663 -17.270 1.00 96.12 109 LEU A CA 1
ATOM 826 C C . LEU A 1 109 ? 5.903 -7.940 -16.631 1.00 96.12 109 LEU A C 1
ATOM 828 O O . LEU A 1 109 ? 4.793 -7.926 -16.106 1.00 96.12 109 LEU A O 1
ATOM 832 N N . GLN A 1 110 ? 6.650 -9.036 -16.681 1.00 96.31 110 GLN A N 1
ATOM 833 C CA . GLN A 1 110 ? 6.273 -10.308 -16.074 1.00 96.31 110 GLN A CA 1
ATOM 834 C C . GLN A 1 110 ? 6.554 -10.264 -14.567 1.00 96.31 110 GLN A C 1
ATOM 836 O O . GLN A 1 110 ? 7.710 -10.152 -14.162 1.00 96.31 110 GLN A O 1
ATOM 841 N N . LEU A 1 111 ? 5.507 -10.395 -13.749 1.00 92.62 111 LEU A N 1
ATOM 842 C CA . LEU A 1 111 ? 5.644 -10.667 -12.320 1.00 92.62 111 LEU A CA 1
ATOM 843 C C . LEU A 1 111 ? 6.326 -12.041 -12.151 1.00 92.62 111 LEU A C 1
ATOM 845 O O . LEU A 1 111 ? 5.843 -13.015 -12.747 1.00 92.62 111 LEU A O 1
ATOM 849 N N . PRO A 1 112 ? 7.431 -12.149 -11.391 1.00 92.94 112 PRO A N 1
ATOM 850 C CA . PRO A 1 112 ? 8.059 -13.434 -11.100 1.00 92.94 112 PRO A CA 1
ATOM 851 C C . PRO A 1 112 ? 7.158 -14.321 -10.235 1.00 92.94 112 PRO A C 1
ATOM 853 O O . PRO A 1 112 ? 6.545 -13.841 -9.286 1.00 92.94 112 PRO A O 1
ATOM 856 N N . GLU A 1 113 ? 7.143 -15.630 -10.498 1.00 88.62 113 GLU A N 1
ATOM 857 C CA . GLU A 1 113 ? 6.342 -16.614 -9.738 1.00 88.62 113 GLU A CA 1
ATOM 858 C C . GLU A 1 113 ? 6.722 -16.702 -8.247 1.00 88.62 113 GLU A C 1
ATOM 860 O O . GLU A 1 113 ? 5.945 -17.199 -7.441 1.00 88.62 113 GLU A O 1
ATOM 865 N N . VAL A 1 114 ? 7.910 -16.209 -7.885 1.00 87.31 114 VAL A N 1
ATOM 866 C CA . VAL A 1 114 ? 8.435 -16.165 -6.511 1.00 87.31 114 VAL A CA 1
ATOM 867 C C . VAL A 1 114 ? 8.090 -14.875 -5.754 1.00 87.31 114 VAL A C 1
ATOM 869 O O . VAL A 1 114 ? 8.586 -14.695 -4.651 1.00 87.31 114 VAL A O 1
ATOM 872 N N . THR A 1 115 ? 7.321 -13.951 -6.347 1.00 87.44 115 THR A N 1
ATOM 873 C CA . THR A 1 115 ? 6.909 -12.697 -5.688 1.00 87.44 115 THR A CA 1
ATOM 874 C C . THR A 1 115 ? 5.551 -12.856 -5.008 1.00 87.44 115 THR A C 1
ATOM 876 O O . THR A 1 115 ? 4.558 -13.131 -5.683 1.00 87.44 115 THR A O 1
ATOM 879 N N . ASP A 1 116 ? 5.505 -12.645 -3.693 1.00 87.25 116 ASP A N 1
ATOM 880 C CA . ASP A 1 116 ? 4.343 -12.911 -2.834 1.00 87.25 116 ASP A CA 1
ATOM 881 C C . ASP A 1 116 ? 3.873 -11.657 -2.060 1.00 87.25 116 ASP A C 1
ATOM 883 O O . ASP A 1 116 ? 4.447 -10.567 -2.137 1.00 87.25 116 ASP A O 1
ATOM 887 N N . ILE A 1 117 ? 2.766 -11.781 -1.330 1.00 86.31 117 ILE A N 1
ATOM 888 C CA . ILE A 1 117 ? 2.198 -10.721 -0.497 1.00 86.31 117 ILE A CA 1
ATOM 889 C C . ILE A 1 117 ? 3.167 -10.372 0.643 1.00 86.31 117 ILE A C 1
ATOM 891 O O . ILE A 1 117 ? 3.604 -11.229 1.405 1.00 86.31 117 ILE A O 1
ATOM 895 N N . GLY A 1 118 ? 3.466 -9.080 0.778 1.00 85.50 118 GLY A N 1
ATOM 896 C CA . GLY A 1 118 ? 4.474 -8.547 1.695 1.00 85.50 118 GLY A CA 1
ATOM 897 C C . GLY A 1 118 ? 5.821 -8.239 1.033 1.00 85.50 118 GLY A C 1
ATOM 898 O O . GLY A 1 118 ? 6.620 -7.516 1.630 1.00 85.50 118 GLY A O 1
ATOM 899 N N . ASP A 1 119 ? 6.069 -8.693 -0.199 1.00 93.19 119 ASP A N 1
ATOM 900 C CA . ASP A 1 119 ? 7.306 -8.356 -0.906 1.00 93.19 119 ASP A CA 1
ATOM 901 C C . ASP A 1 119 ? 7.368 -6.879 -1.301 1.00 93.19 119 ASP A C 1
ATOM 903 O O . ASP A 1 119 ? 6.385 -6.278 -1.750 1.00 93.19 119 ASP A O 1
ATOM 907 N N . VAL A 1 120 ? 8.561 -6.292 -1.194 1.00 96.44 120 VAL A N 1
ATOM 908 C CA . VAL A 1 120 ? 8.821 -4.919 -1.634 1.00 96.44 120 VAL A CA 1
ATOM 909 C C . VAL A 1 120 ? 9.005 -4.899 -3.145 1.00 96.44 120 VAL A C 1
ATOM 911 O O . VAL A 1 120 ? 9.745 -5.698 -3.708 1.00 96.44 120 VAL A O 1
ATOM 914 N N . VAL A 1 121 ? 8.356 -3.953 -3.816 1.00 96.69 121 VAL A N 1
ATOM 915 C CA . VAL A 1 121 ? 8.420 -3.771 -5.267 1.00 96.69 121 VAL A CA 1
ATOM 916 C C . VAL A 1 121 ? 8.887 -2.356 -5.594 1.00 96.69 121 VAL A C 1
ATOM 918 O O . VAL A 1 121 ? 8.348 -1.364 -5.096 1.00 96.69 121 VAL A O 1
ATOM 921 N N . GLY A 1 122 ? 9.922 -2.261 -6.424 1.00 96.19 122 GLY A N 1
ATOM 922 C CA . GLY A 1 122 ? 10.478 -1.002 -6.909 1.00 96.19 122 GLY A CA 1
ATOM 923 C C . GLY A 1 122 ? 10.242 -0.853 -8.407 1.00 96.19 122 GLY A C 1
ATOM 924 O O . GLY A 1 122 ? 10.483 -1.792 -9.164 1.00 96.19 122 GLY A O 1
ATOM 925 N N . PHE A 1 123 ? 9.810 0.329 -8.843 1.00 95.50 123 PHE A N 1
ATOM 926 C CA . PHE A 1 123 ? 9.703 0.690 -10.256 1.00 95.50 123 PHE A CA 1
ATOM 927 C C . PHE A 1 123 ? 10.624 1.871 -10.555 1.00 95.50 123 PHE A C 1
ATOM 929 O O . PHE A 1 123 ? 10.576 2.888 -9.867 1.00 95.50 123 PHE A O 1
ATOM 936 N N . ARG A 1 124 ? 11.423 1.758 -11.617 1.00 94.56 124 ARG A N 1
ATOM 937 C CA . ARG A 1 124 ? 12.345 2.801 -12.079 1.00 94.56 124 ARG A CA 1
ATOM 938 C C . ARG A 1 124 ? 11.991 3.199 -13.505 1.00 94.56 124 ARG A C 1
ATOM 940 O O . ARG A 1 124 ? 12.126 2.396 -14.426 1.00 94.56 124 ARG A O 1
ATOM 947 N N . ALA A 1 125 ? 11.558 4.440 -13.701 1.00 92.94 125 ALA A N 1
ATOM 948 C CA . ALA A 1 125 ? 11.374 5.031 -15.022 1.00 92.94 125 ALA A CA 1
ATOM 949 C C . ALA A 1 125 ? 12.627 5.823 -15.414 1.00 92.94 125 ALA A C 1
ATOM 951 O O . ALA A 1 125 ? 12.964 6.813 -14.769 1.00 92.94 125 ALA A O 1
ATOM 952 N N . VAL A 1 126 ? 13.305 5.404 -16.485 1.00 90.62 126 VAL A N 1
ATOM 953 C CA . VAL A 1 126 ? 14.462 6.114 -17.050 1.00 90.62 126 VAL A CA 1
ATOM 954 C C . VAL A 1 126 ? 14.034 6.828 -18.325 1.00 90.62 126 VAL A C 1
ATOM 956 O O . VAL A 1 126 ? 13.719 6.193 -19.332 1.00 90.62 126 VAL A O 1
ATOM 959 N N . SER A 1 127 ? 14.035 8.155 -18.288 1.00 85.50 127 SER A N 1
ATOM 960 C CA . SER A 1 127 ? 13.665 9.015 -19.413 1.00 85.50 127 SER A CA 1
ATOM 961 C C . SER A 1 127 ? 14.926 9.553 -20.074 1.00 85.50 127 SER A C 1
ATOM 963 O O . SER A 1 127 ? 15.721 10.228 -19.424 1.00 85.50 127 SER A O 1
ATOM 965 N N . ARG A 1 128 ? 15.109 9.300 -21.371 1.00 75.19 128 ARG A N 1
ATOM 966 C CA . ARG A 1 128 ? 16.082 10.062 -22.167 1.00 75.19 128 ARG A CA 1
ATOM 967 C C . ARG A 1 128 ? 15.423 11.375 -22.597 1.00 75.19 128 ARG A C 1
ATOM 969 O O . ARG A 1 128 ? 14.251 11.323 -22.975 1.00 75.19 128 ARG A O 1
ATOM 976 N N . PRO A 1 129 ? 16.130 12.519 -22.593 1.00 61.66 129 PRO A N 1
ATOM 977 C CA . PRO A 1 129 ? 15.624 13.733 -23.218 1.00 61.66 129 PRO A CA 1
ATOM 978 C C . PRO A 1 129 ? 15.254 13.441 -24.673 1.00 61.66 129 PRO A C 1
ATOM 980 O O . PRO A 1 129 ? 16.111 13.069 -25.478 1.00 61.66 129 PRO A O 1
ATOM 983 N N . GLN A 1 130 ? 13.972 13.574 -25.014 1.00 55.12 130 GLN A N 1
ATOM 984 C CA . GLN A 1 130 ? 13.578 13.584 -26.415 1.00 55.12 130 GLN A CA 1
ATOM 985 C C . GLN A 1 130 ? 14.090 14.896 -27.004 1.00 55.12 130 GLN A C 1
ATOM 987 O O . GLN A 1 130 ? 13.716 15.974 -26.539 1.00 55.12 130 GLN A O 1
ATOM 992 N N . LEU A 1 131 ? 14.957 14.808 -28.015 1.00 53.56 131 LEU A N 1
ATOM 993 C CA . LEU A 1 131 ? 15.249 15.963 -28.857 1.00 53.56 131 LEU A CA 1
ATOM 994 C C . LEU A 1 131 ? 13.909 16.498 -29.392 1.00 53.56 131 LEU A C 1
ATOM 996 O O . LEU A 1 131 ? 13.070 15.685 -29.799 1.00 53.56 131 LEU A O 1
ATOM 1000 N N . PRO A 1 132 ? 13.677 17.826 -29.389 1.00 50.66 132 PRO A N 1
ATOM 1001 C CA . PRO A 1 132 ? 12.459 18.383 -29.962 1.00 50.66 132 PRO A CA 1
ATOM 1002 C C . PRO A 1 132 ? 12.333 17.914 -31.418 1.00 50.66 132 PRO A C 1
ATOM 1004 O O . PRO A 1 132 ? 13.361 17.786 -32.092 1.00 50.66 132 PRO A O 1
ATOM 1007 N N . PRO A 1 133 ? 11.110 17.633 -31.909 1.00 52.03 133 PRO A N 1
ATOM 1008 C CA . PRO A 1 133 ? 10.906 17.021 -33.218 1.00 52.03 133 PRO A CA 1
ATOM 1009 C C . PRO A 1 133 ? 11.651 17.820 -34.284 1.00 52.03 133 PRO A C 1
ATOM 1011 O O . PRO A 1 133 ? 11.417 19.020 -34.435 1.00 52.03 133 PRO A O 1
ATOM 1014 N N . SER A 1 134 ? 12.580 17.149 -34.970 1.00 51.50 134 SER A N 1
ATOM 1015 C CA . SER A 1 134 ? 13.576 17.756 -35.852 1.00 51.50 134 SER A CA 1
ATOM 1016 C C . SER A 1 134 ? 12.912 18.516 -36.996 1.00 51.50 134 SER A C 1
ATOM 1018 O O . SER A 1 134 ? 12.670 17.953 -38.061 1.00 51.50 134 SER A O 1
ATOM 1020 N N . ASN A 1 135 ? 12.601 19.794 -36.778 1.00 51.75 135 ASN A N 1
ATOM 1021 C CA . ASN A 1 135 ? 11.996 20.645 -37.790 1.00 51.75 135 ASN A CA 1
ATOM 1022 C C . ASN A 1 135 ? 12.984 20.752 -38.967 1.00 51.75 135 ASN A C 1
ATOM 1024 O O . ASN A 1 135 ? 14.052 21.345 -38.788 1.00 51.75 135 ASN A O 1
ATOM 1028 N N . PRO A 1 136 ? 12.676 20.195 -40.156 1.00 54.91 136 PRO A N 1
ATOM 1029 C CA . PRO A 1 136 ? 13.648 20.071 -41.245 1.00 54.91 136 PRO A CA 1
ATOM 1030 C C . PRO A 1 136 ? 14.074 21.427 -41.829 1.00 54.91 136 PRO A C 1
ATOM 1032 O O . PRO A 1 136 ? 15.035 21.492 -42.590 1.00 54.91 136 PRO A O 1
ATOM 1035 N N . TYR A 1 137 ? 13.394 22.510 -41.446 1.00 55.19 137 TYR A N 1
ATOM 1036 C CA . TYR A 1 137 ? 13.714 23.885 -41.825 1.00 55.19 137 TYR A CA 1
ATOM 1037 C C . TYR A 1 137 ? 14.613 24.618 -40.809 1.00 55.19 137 TYR A C 1
ATOM 1039 O O . TYR A 1 137 ? 15.070 25.723 -41.090 1.00 55.19 137 TYR A O 1
ATOM 1047 N N . ALA A 1 138 ? 14.918 24.024 -39.647 1.00 54.66 138 ALA A N 1
ATOM 1048 C CA . ALA A 1 138 ? 15.754 24.623 -38.598 1.00 54.66 138 ALA A CA 1
ATOM 1049 C C . ALA A 1 138 ? 17.272 24.493 -38.879 1.00 54.66 138 ALA A C 1
ATOM 1051 O O . ALA A 1 138 ? 18.063 24.135 -38.004 1.00 54.66 138 ALA A O 1
ATOM 1052 N N . ALA A 1 139 ? 17.686 24.779 -40.115 1.00 50.72 139 ALA A N 1
ATOM 1053 C CA . ALA A 1 139 ? 19.070 24.696 -40.579 1.00 50.72 139 ALA A CA 1
ATOM 1054 C C . ALA A 1 139 ? 19.901 25.925 -40.149 1.00 50.72 139 ALA A C 1
ATOM 1056 O O . ALA A 1 139 ? 20.369 26.704 -40.977 1.00 50.72 139 ALA A O 1
ATOM 1057 N N . GLY A 1 140 ? 20.084 26.108 -38.838 1.00 51.31 140 GLY A N 1
ATOM 1058 C CA . GLY A 1 140 ? 20.902 27.188 -38.286 1.00 51.31 140 GLY A CA 1
ATOM 1059 C C . GLY A 1 140 ? 21.161 27.045 -36.787 1.00 51.31 140 GLY A C 1
ATOM 1060 O O . GLY A 1 140 ? 20.231 26.934 -35.996 1.00 51.31 140 GLY A O 1
ATOM 1061 N N . ASN A 1 141 ? 22.436 27.103 -36.396 1.00 46.50 141 ASN A N 1
ATOM 1062 C CA . ASN A 1 141 ? 22.897 27.286 -35.014 1.00 46.50 141 ASN A CA 1
ATOM 1063 C C . ASN A 1 141 ? 22.455 26.228 -33.978 1.00 46.50 141 ASN A C 1
ATOM 1065 O O . ASN A 1 141 ? 22.242 26.559 -32.810 1.00 46.50 141 ASN A O 1
ATOM 1069 N N . GLN A 1 142 ? 22.422 24.940 -34.346 1.00 51.97 142 GLN A N 1
ATOM 1070 C CA . GLN A 1 142 ? 22.466 23.874 -33.336 1.00 51.97 142 GLN A CA 1
ATOM 1071 C C . GLN A 1 142 ? 23.838 23.872 -32.641 1.00 51.97 142 GLN A C 1
ATOM 1073 O O . GLN A 1 142 ? 24.819 23.320 -33.137 1.00 51.97 142 GLN A O 1
ATOM 1078 N N . ARG A 1 143 ? 23.904 24.525 -31.476 1.00 47.97 143 ARG A N 1
ATOM 1079 C CA . ARG A 1 143 ? 25.023 24.421 -30.530 1.00 47.97 143 ARG A CA 1
ATOM 1080 C C . ARG A 1 143 ? 25.169 22.949 -30.104 1.00 47.97 143 ARG A C 1
ATOM 1082 O O . ARG A 1 143 ? 24.136 22.313 -29.889 1.00 47.97 143 ARG A O 1
ATOM 1089 N N . PRO A 1 144 ? 26.390 22.403 -29.937 1.00 47.81 144 PRO A N 1
ATOM 1090 C CA . PRO A 1 144 ? 26.556 21.052 -29.409 1.00 47.81 144 PRO A CA 1
ATOM 1091 C C . PRO A 1 144 ? 25.830 20.923 -28.068 1.00 47.81 144 PRO A C 1
ATOM 1093 O O . PRO A 1 144 ? 26.113 21.689 -27.141 1.00 47.81 144 PRO A O 1
ATOM 1096 N N . LEU A 1 145 ? 24.879 19.990 -27.973 1.00 54.00 145 LEU A N 1
ATOM 1097 C CA . LEU A 1 145 ? 24.291 19.646 -26.684 1.00 54.00 145 LEU A CA 1
ATOM 1098 C C . LEU A 1 145 ? 25.382 19.013 -25.813 1.00 54.00 145 LEU A C 1
ATOM 1100 O O . LEU A 1 145 ? 26.217 18.248 -26.301 1.00 54.00 145 LEU A O 1
ATOM 1104 N N . GLY A 1 146 ? 25.361 19.340 -24.520 1.00 49.78 146 GLY A N 1
ATOM 1105 C CA . GLY A 1 146 ? 26.126 18.605 -23.517 1.00 49.78 146 GLY A CA 1
ATOM 1106 C C . GLY A 1 146 ? 25.618 17.163 -23.363 1.00 49.78 146 GLY A C 1
ATOM 1107 O O . GLY A 1 146 ? 24.719 16.743 -24.099 1.00 49.78 146 GLY A O 1
ATOM 1108 N N . PRO A 1 147 ? 26.160 16.390 -22.404 1.00 53.34 147 PRO A N 1
ATOM 1109 C CA . PRO A 1 147 ? 25.594 15.086 -22.071 1.00 53.34 147 PRO A CA 1
ATOM 1110 C C . PRO A 1 147 ? 24.089 15.223 -21.800 1.00 53.34 147 PRO A C 1
ATOM 1112 O O . PRO A 1 147 ? 23.656 16.070 -21.023 1.00 53.34 147 PRO A O 1
ATOM 1115 N N . THR A 1 148 ? 23.279 14.418 -22.488 1.00 54.53 148 THR A N 1
ATOM 1116 C CA . THR A 1 148 ? 21.825 14.406 -22.303 1.00 54.53 148 THR A CA 1
ATOM 1117 C C . THR A 1 148 ? 21.488 13.674 -21.010 1.00 54.53 148 THR A C 1
ATOM 1119 O O . THR A 1 148 ? 21.289 12.456 -21.028 1.00 54.53 148 THR A O 1
ATOM 1122 N N . ASP A 1 149 ? 21.453 14.414 -19.904 1.00 60.81 149 ASP A N 1
ATOM 1123 C CA . ASP A 1 149 ? 21.124 13.884 -18.582 1.00 60.81 149 ASP A CA 1
ATOM 1124 C C . ASP A 1 149 ? 19.765 13.171 -18.602 1.00 60.81 149 ASP A C 1
ATOM 1126 O O . ASP A 1 149 ? 18.737 13.727 -18.995 1.00 60.81 149 ASP A O 1
ATOM 1130 N N . GLY A 1 150 ? 19.767 11.895 -18.217 1.00 67.44 150 GLY A N 1
ATOM 1131 C CA . GLY A 1 150 ? 18.562 11.077 -18.170 1.00 67.44 150 GLY A CA 1
ATOM 1132 C C . GLY A 1 150 ? 17.796 11.304 -16.872 1.00 67.44 150 GLY A C 1
ATOM 1133 O O . GLY A 1 150 ? 18.333 11.062 -15.793 1.00 67.44 150 GLY A O 1
ATOM 1134 N N . HIS A 1 151 ? 16.526 11.703 -16.957 1.00 79.94 151 HIS A N 1
ATOM 1135 C CA . HIS A 1 151 ? 15.678 11.819 -15.772 1.00 79.94 151 HIS A CA 1
ATOM 1136 C C . HIS A 1 151 ? 15.273 10.426 -15.278 1.00 79.94 151 HIS A C 1
ATOM 1138 O O . HIS A 1 151 ? 14.526 9.709 -15.955 1.00 79.94 151 HIS A O 1
ATOM 1144 N N . VAL A 1 152 ? 15.756 10.059 -14.091 1.00 85.69 152 VAL A N 1
ATOM 1145 C CA . VAL A 1 152 ? 15.382 8.833 -13.377 1.00 85.69 152 VAL A CA 1
ATOM 1146 C C . VAL A 1 152 ? 14.304 9.169 -12.348 1.00 85.69 152 VAL A C 1
ATOM 1148 O O . VAL A 1 152 ? 14.477 10.086 -11.551 1.00 85.69 152 VAL A O 1
ATOM 1151 N N . HIS A 1 153 ? 13.202 8.423 -12.365 1.00 87.00 153 HIS A N 1
ATOM 1152 C CA . HIS A 1 153 ? 12.140 8.497 -11.365 1.00 87.00 153 HIS A CA 1
ATOM 1153 C C . HIS A 1 153 ? 11.941 7.116 -10.739 1.00 87.00 153 HIS A C 1
ATOM 1155 O O . HIS A 1 153 ? 11.502 6.184 -11.420 1.00 87.00 153 HIS A O 1
ATOM 1161 N N . ASP A 1 154 ? 12.195 7.010 -9.436 1.00 91.81 154 ASP A N 1
ATOM 1162 C CA . ASP A 1 154 ? 11.991 5.790 -8.655 1.00 91.81 154 ASP A CA 1
ATOM 1163 C C . AS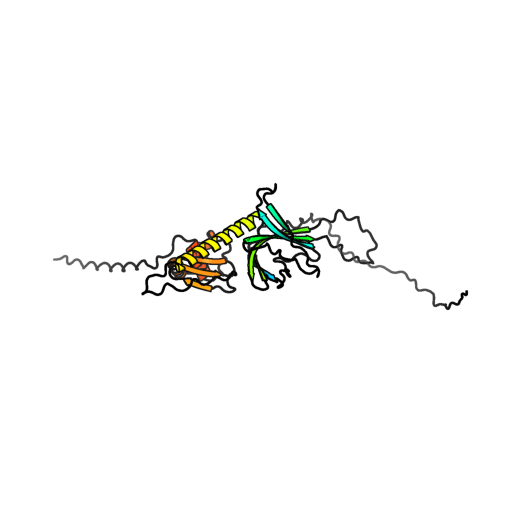P A 1 154 ? 10.677 5.849 -7.865 1.00 91.81 154 ASP A C 1
ATOM 1165 O O . ASP A 1 154 ? 10.291 6.889 -7.335 1.00 91.81 154 ASP A O 1
ATOM 1169 N N . TRP A 1 155 ? 9.993 4.713 -7.778 1.00 94.19 155 TRP A N 1
ATOM 1170 C CA . TRP A 1 155 ? 8.790 4.497 -6.978 1.00 94.19 155 TRP A CA 1
ATOM 1171 C C . TRP A 1 155 ? 8.996 3.228 -6.150 1.00 94.19 155 TRP A C 1
ATOM 1173 O O . TRP A 1 155 ? 9.378 2.197 -6.705 1.00 94.19 155 TRP A O 1
ATOM 1183 N N . TRP A 1 156 ? 8.727 3.286 -4.845 1.00 95.06 156 TRP A N 1
ATOM 1184 C CA . TRP A 1 156 ? 8.880 2.152 -3.925 1.00 95.06 156 TRP A CA 1
ATOM 1185 C C . TRP A 1 156 ? 7.554 1.803 -3.265 1.00 95.06 156 TRP A C 1
ATOM 1187 O O . TRP A 1 156 ? 6.822 2.692 -2.830 1.00 95.06 156 TRP A O 1
ATOM 1197 N N . GLY A 1 157 ? 7.271 0.513 -3.138 1.00 95.12 157 GLY A N 1
ATOM 1198 C CA . GLY A 1 157 ? 6.067 0.020 -2.491 1.00 95.12 157 GLY A CA 1
ATOM 1199 C C . GLY A 1 157 ? 6.177 -1.429 -2.058 1.00 95.12 157 GLY A C 1
ATOM 1200 O O . GLY A 1 157 ? 7.252 -2.010 -2.134 1.00 95.12 157 GLY A O 1
ATOM 1201 N N . TYR A 1 158 ? 5.071 -2.019 -1.619 1.00 94.62 158 TYR A N 1
ATOM 1202 C CA . TYR A 1 158 ? 4.990 -3.458 -1.364 1.00 94.62 158 TYR A CA 1
ATOM 1203 C C . TYR A 1 158 ? 3.708 -4.061 -1.939 1.00 94.62 158 TYR A C 1
ATOM 1205 O O . TYR A 1 158 ? 2.694 -3.367 -2.075 1.00 94.62 158 TYR A O 1
ATOM 1213 N N . LEU A 1 159 ? 3.753 -5.343 -2.301 1.00 92.25 159 LEU A N 1
ATOM 1214 C CA . LEU A 1 159 ? 2.605 -6.090 -2.806 1.00 92.25 159 LEU A CA 1
ATOM 1215 C C . LEU A 1 159 ? 1.663 -6.424 -1.645 1.00 92.25 159 LEU A C 1
ATOM 1217 O O . LEU A 1 159 ? 2.005 -7.199 -0.760 1.00 92.25 159 LEU A O 1
ATOM 1221 N N . HIS A 1 160 ? 0.480 -5.813 -1.628 1.00 87.06 160 HIS A N 1
ATOM 1222 C CA . HIS A 1 160 ? -0.502 -5.995 -0.557 1.00 87.06 160 HIS A CA 1
ATOM 1223 C C . HIS A 1 160 ? -1.510 -7.106 -0.882 1.00 87.06 160 HIS A C 1
ATOM 1225 O O . HIS A 1 160 ? -1.916 -7.847 0.008 1.00 87.06 160 HIS A O 1
ATOM 1231 N N . ALA A 1 161 ? -1.920 -7.233 -2.149 1.00 82.31 161 ALA A N 1
ATOM 1232 C CA . ALA A 1 161 ? -2.771 -8.332 -2.600 1.00 82.31 161 ALA A CA 1
ATOM 1233 C C . ALA A 1 161 ? -2.663 -8.575 -4.112 1.00 82.31 161 ALA A C 1
ATOM 1235 O O . ALA A 1 161 ? -2.459 -7.649 -4.901 1.00 82.31 161 ALA A O 1
ATOM 1236 N N . THR A 1 162 ? -2.914 -9.816 -4.520 1.00 81.38 162 THR A N 1
ATOM 1237 C CA . THR A 1 162 ? -3.245 -10.202 -5.897 1.00 81.38 162 THR A CA 1
ATOM 1238 C C . THR A 1 162 ? -4.732 -10.573 -5.941 1.00 81.38 162 THR A C 1
ATOM 1240 O O . THR A 1 162 ? -5.213 -11.350 -5.118 1.00 81.38 162 THR A O 1
ATOM 1243 N N . GLN A 1 163 ? -5.512 -9.977 -6.851 1.00 76.75 163 GLN A N 1
ATOM 1244 C CA . GLN A 1 163 ? -6.967 -10.189 -6.913 1.00 76.75 163 GLN A CA 1
ATOM 1245 C C . GLN A 1 163 ? -7.436 -10.423 -8.353 1.00 76.75 163 GLN A C 1
ATOM 1247 O O . GLN A 1 163 ? -7.913 -9.524 -9.044 1.00 76.75 163 GLN A O 1
ATOM 1252 N N . GLY A 1 164 ? -7.296 -11.668 -8.815 1.00 80.19 164 GLY A N 1
ATOM 1253 C CA . GLY A 1 164 ? -7.773 -12.127 -10.123 1.00 80.19 164 GLY A CA 1
ATOM 1254 C C . GLY A 1 164 ? -7.006 -11.519 -11.299 1.00 80.19 164 GLY A C 1
ATOM 1255 O O . GLY A 1 164 ? -6.150 -12.177 -11.886 1.00 80.19 164 GLY A O 1
ATOM 1256 N N . HIS A 1 165 ? -7.339 -10.283 -11.674 1.00 86.69 165 HIS A N 1
ATOM 1257 C CA . HIS A 1 165 ? -6.741 -9.550 -12.802 1.00 86.69 165 HIS A CA 1
ATOM 1258 C C . HIS A 1 165 ? -6.182 -8.178 -12.384 1.00 86.69 165 HIS A C 1
ATOM 1260 O O . HIS A 1 165 ? -6.034 -7.267 -13.203 1.00 86.69 165 HIS A O 1
ATOM 1266 N N . THR A 1 166 ? -5.866 -8.011 -11.099 1.00 88.31 166 THR A N 1
ATOM 1267 C CA . THR A 1 166 ? -5.168 -6.840 -10.560 1.00 88.31 166 THR A CA 1
ATOM 1268 C C . THR A 1 166 ? -4.082 -7.239 -9.565 1.00 88.31 166 THR A C 1
ATOM 1270 O O . THR A 1 166 ? -4.197 -8.249 -8.863 1.00 88.31 166 THR A O 1
ATOM 1273 N N . ILE A 1 167 ? -3.044 -6.405 -9.481 1.00 89.19 167 ILE A N 1
ATOM 1274 C CA . ILE A 1 167 ? -2.245 -6.270 -8.260 1.00 89.19 167 ILE A CA 1
ATOM 1275 C C . ILE A 1 167 ? -2.700 -5.033 -7.492 1.00 89.19 167 ILE A C 1
ATOM 1277 O O . ILE A 1 167 ? -3.107 -4.024 -8.080 1.00 89.19 167 ILE A O 1
ATOM 1281 N N . VAL A 1 168 ? -2.591 -5.121 -6.175 1.00 89.19 168 VAL A N 1
ATOM 1282 C CA . VAL A 1 168 ? -2.813 -4.038 -5.226 1.00 89.19 168 VAL A CA 1
ATOM 1283 C C . VAL A 1 168 ? -1.497 -3.820 -4.491 1.00 89.19 168 VAL A C 1
ATOM 1285 O O . VAL A 1 168 ? -1.009 -4.725 -3.815 1.00 89.19 168 VAL A O 1
ATOM 1288 N N . VAL A 1 169 ? -0.908 -2.636 -4.643 1.00 92.06 169 VAL A N 1
ATOM 1289 C CA . VAL A 1 169 ? 0.390 -2.285 -4.051 1.00 92.06 169 VAL A CA 1
ATOM 1290 C C . VAL A 1 169 ? 0.263 -1.051 -3.167 1.00 92.06 169 VAL A C 1
ATOM 1292 O O . VAL A 1 169 ? -0.455 -0.107 -3.502 1.00 92.06 169 VAL A O 1
ATOM 1295 N N . HIS A 1 170 ? 0.978 -1.039 -2.047 1.00 90.62 170 HIS A N 1
ATOM 1296 C CA . HIS A 1 170 ? 1.065 0.129 -1.177 1.00 90.62 170 HIS A CA 1
ATOM 1297 C C . HIS A 1 170 ? 2.288 0.978 -1.525 1.00 90.62 170 HIS A C 1
ATOM 1299 O O . HIS A 1 170 ? 3.388 0.443 -1.597 1.00 90.62 170 HIS A O 1
ATOM 1305 N N . GLY A 1 171 ? 2.113 2.287 -1.714 1.00 91.50 171 GLY A N 1
ATOM 1306 C CA . GLY A 1 171 ? 3.174 3.246 -2.042 1.00 91.50 171 GLY A CA 1
ATOM 1307 C C . GLY A 1 171 ? 2.634 4.538 -2.684 1.00 91.50 171 GLY A C 1
ATOM 1308 O O . GLY A 1 171 ? 1.429 4.635 -2.933 1.00 91.50 171 GLY A O 1
ATOM 1309 N N . PRO A 1 172 ? 3.496 5.527 -2.992 1.00 93.06 172 PRO A N 1
ATOM 1310 C CA . PRO A 1 172 ? 4.954 5.476 -2.878 1.00 93.06 172 PRO A CA 1
ATOM 1311 C C . PRO A 1 172 ? 5.475 5.609 -1.437 1.00 93.06 172 PRO A C 1
ATOM 1313 O O . PRO A 1 172 ? 4.926 6.343 -0.619 1.00 93.06 172 PRO A O 1
ATOM 1316 N N . TYR A 1 173 ? 6.595 4.945 -1.162 1.00 88.38 173 TYR A N 1
ATOM 1317 C CA . TYR A 1 173 ? 7.469 5.188 -0.013 1.00 88.38 173 TYR A CA 1
ATOM 1318 C C . TYR A 1 173 ? 8.766 5.874 -0.479 1.00 88.38 173 TYR A C 1
ATOM 1320 O O . TYR A 1 173 ? 9.174 5.692 -1.628 1.00 88.38 173 TYR A O 1
ATOM 1328 N N . PRO A 1 174 ? 9.454 6.643 0.388 1.00 86.44 174 PRO A N 1
ATOM 1329 C CA . PRO A 1 174 ? 10.664 7.370 -0.001 1.00 86.44 174 PRO A CA 1
ATOM 1330 C C . PRO A 1 174 ? 11.889 6.467 -0.222 1.00 86.44 174 PRO A C 1
ATOM 1332 O O . PRO A 1 174 ? 12.834 6.881 -0.886 1.00 86.44 174 PRO A O 1
ATOM 1335 N N . THR A 1 175 ? 11.906 5.251 0.338 1.00 90.38 175 THR A N 1
ATOM 1336 C CA . THR A 1 175 ? 13.018 4.292 0.216 1.00 90.38 175 THR A CA 1
ATOM 1337 C C . THR A 1 175 ? 12.521 2.845 0.242 1.00 90.38 175 THR A C 1
ATOM 1339 O O . THR A 1 175 ? 11.455 2.556 0.795 1.00 90.38 175 THR A O 1
ATOM 1342 N N . VAL A 1 176 ? 13.342 1.923 -0.276 1.00 93.25 176 VAL A N 1
ATOM 1343 C CA . VAL A 1 176 ? 13.143 0.464 -0.166 1.00 93.25 176 VAL A CA 1
ATOM 1344 C C . VAL A 1 176 ? 12.953 0.019 1.294 1.00 93.25 176 VAL A C 1
ATOM 1346 O O . VAL A 1 176 ? 12.013 -0.708 1.602 1.00 93.25 176 VAL A O 1
ATOM 1349 N N . SER A 1 177 ? 13.753 0.551 2.227 1.00 88.94 177 SER A N 1
ATOM 1350 C CA . SER A 1 177 ? 13.652 0.239 3.659 1.00 88.94 177 SER A CA 1
ATOM 1351 C C . SER A 1 177 ? 12.345 0.735 4.286 1.00 88.94 177 SER A C 1
ATOM 1353 O O . SER A 1 177 ? 11.790 0.065 5.150 1.00 88.94 177 SER A O 1
ATOM 1355 N N . ALA A 1 178 ? 11.829 1.893 3.858 1.00 82.00 178 ALA A N 1
ATOM 1356 C CA . ALA A 1 178 ? 10.549 2.411 4.342 1.00 82.00 178 ALA A CA 1
ATOM 1357 C C . ALA A 1 178 ? 9.364 1.570 3.835 1.00 82.00 178 ALA A C 1
ATOM 1359 O O . ALA A 1 178 ? 8.439 1.303 4.603 1.00 82.00 178 ALA A O 1
ATOM 1360 N N . ALA A 1 179 ? 9.421 1.106 2.580 1.00 90.62 179 ALA A N 1
ATOM 1361 C CA . ALA A 1 179 ? 8.455 0.150 2.044 1.00 90.62 179 ALA A CA 1
ATOM 1362 C C . ALA A 1 179 ? 8.506 -1.188 2.803 1.00 90.62 179 ALA A C 1
ATOM 1364 O O . ALA A 1 179 ? 7.461 -1.693 3.202 1.00 90.62 179 ALA A O 1
ATOM 1365 N N . TYR A 1 180 ? 9.705 -1.716 3.081 1.00 90.19 180 TYR A N 1
ATOM 1366 C CA . TYR A 1 180 ? 9.883 -2.966 3.829 1.00 90.19 180 TYR A CA 1
ATOM 1367 C C . TYR A 1 180 ? 9.335 -2.892 5.256 1.00 90.19 180 TYR A C 1
ATOM 1369 O O . TYR A 1 180 ? 8.565 -3.757 5.660 1.00 90.19 180 TYR A O 1
ATOM 1377 N N . THR A 1 181 ? 9.665 -1.843 6.016 1.00 79.25 181 THR A N 1
ATOM 1378 C CA . THR A 1 181 ? 9.140 -1.668 7.382 1.00 79.25 181 THR A CA 1
ATOM 1379 C C . THR A 1 181 ? 7.610 -1.589 7.391 1.00 79.25 181 THR A C 1
ATOM 1381 O O . THR A 1 181 ? 6.972 -2.161 8.274 1.00 79.25 181 THR A O 1
ATOM 1384 N N . ALA A 1 182 ? 7.003 -0.938 6.393 1.00 80.50 182 ALA A N 1
ATOM 1385 C CA . ALA A 1 182 ? 5.549 -0.903 6.251 1.00 80.50 182 ALA A CA 1
ATOM 1386 C C . ALA A 1 182 ? 4.953 -2.267 5.853 1.00 80.50 182 ALA A C 1
ATOM 1388 O O . ALA A 1 182 ? 3.900 -2.640 6.370 1.00 80.50 182 ALA A O 1
ATOM 1389 N N . ALA A 1 183 ? 5.632 -3.024 4.989 1.00 85.06 183 ALA A N 1
ATOM 1390 C CA . ALA A 1 183 ? 5.223 -4.368 4.591 1.00 85.06 183 ALA A CA 1
ATOM 1391 C C . ALA A 1 183 ? 5.278 -5.357 5.765 1.00 85.06 183 ALA A C 1
ATOM 1393 O O . ALA A 1 183 ? 4.323 -6.091 5.999 1.00 85.06 183 ALA A O 1
ATOM 1394 N N . GLN A 1 184 ? 6.350 -5.321 6.562 1.00 83.31 184 GLN A N 1
ATOM 1395 C CA . GLN A 1 184 ? 6.493 -6.143 7.767 1.00 83.31 184 GLN A CA 1
ATOM 1396 C C . GLN A 1 184 ? 5.454 -5.784 8.838 1.00 83.31 184 GLN A C 1
ATOM 1398 O O . GLN A 1 184 ? 4.917 -6.679 9.486 1.00 83.31 184 GLN A O 1
ATOM 1403 N N . ALA A 1 185 ? 5.108 -4.501 8.996 1.00 71.38 185 ALA A N 1
ATOM 1404 C CA . ALA A 1 185 ? 4.020 -4.086 9.883 1.00 71.38 185 ALA A CA 1
ATOM 1405 C C . ALA A 1 185 ? 2.649 -4.616 9.412 1.00 71.38 185 ALA A C 1
ATOM 1407 O O . ALA A 1 185 ? 1.864 -5.101 10.227 1.00 71.38 185 ALA A O 1
ATOM 1408 N N . ALA A 1 186 ? 2.377 -4.582 8.102 1.00 74.75 186 ALA A N 1
ATOM 1409 C CA . ALA A 1 186 ? 1.148 -5.127 7.525 1.00 74.75 186 ALA A CA 1
ATOM 1410 C C . ALA A 1 186 ? 1.075 -6.661 7.636 1.00 74.75 186 ALA A C 1
ATOM 1412 O O . ALA A 1 186 ? 0.044 -7.197 8.043 1.00 74.75 186 ALA A O 1
ATOM 1413 N N . LEU A 1 187 ? 2.174 -7.366 7.352 1.00 75.31 187 LEU A N 1
ATOM 1414 C CA . LEU A 1 187 ? 2.278 -8.818 7.511 1.00 75.31 187 LEU A CA 1
ATOM 1415 C C . LEU A 1 187 ? 2.098 -9.233 8.979 1.00 75.31 187 LEU A C 1
ATOM 1417 O O . LEU A 1 187 ? 1.358 -10.171 9.269 1.00 75.31 187 LEU A O 1
ATOM 1421 N N . ALA A 1 188 ? 2.704 -8.502 9.921 1.00 67.00 188 ALA A N 1
ATOM 1422 C CA . ALA A 1 188 ? 2.496 -8.735 11.346 1.00 67.00 188 ALA A CA 1
ATOM 1423 C C . ALA A 1 188 ? 1.012 -8.598 11.725 1.00 67.00 188 ALA A C 1
ATOM 1425 O O . ALA A 1 188 ? 0.479 -9.486 12.388 1.00 67.00 188 ALA A O 1
ATOM 1426 N N . ALA A 1 189 ? 0.321 -7.547 11.266 1.00 64.00 189 ALA A N 1
ATOM 1427 C CA . ALA A 1 189 ? -1.114 -7.375 11.506 1.00 64.00 189 ALA A CA 1
ATOM 1428 C C . ALA A 1 189 ? -1.951 -8.543 10.940 1.00 64.00 189 ALA A C 1
ATOM 1430 O O . ALA A 1 189 ? -2.815 -9.073 11.639 1.00 64.00 189 ALA A O 1
ATOM 1431 N N . GLN A 1 190 ? -1.645 -9.014 9.725 1.00 65.62 190 GLN A N 1
ATOM 1432 C CA . GLN A 1 190 ? -2.295 -10.187 9.121 1.00 65.62 190 GLN A CA 1
ATOM 1433 C C . GLN A 1 190 ? -2.068 -11.475 9.936 1.00 65.62 190 GLN A C 1
ATOM 1435 O O . GLN A 1 190 ? -2.996 -12.273 10.105 1.00 65.62 190 GLN A O 1
ATOM 1440 N N . VAL A 1 191 ? -0.865 -11.679 10.485 1.00 66.25 191 VAL A N 1
ATOM 1441 C CA . VAL A 1 191 ? -0.543 -12.830 11.350 1.00 66.25 191 VAL A CA 1
ATOM 1442 C C . VAL A 1 191 ? -1.262 -12.738 12.700 1.00 66.25 191 VAL A C 1
ATOM 1444 O O . VAL A 1 191 ? -1.844 -13.729 13.144 1.00 66.25 191 VAL A O 1
ATOM 1447 N N . TRP A 1 192 ? -1.295 -11.561 13.336 1.00 53.97 192 TRP A N 1
ATOM 1448 C CA . TRP A 1 192 ? -2.054 -11.345 14.576 1.00 53.97 192 TRP A CA 1
ATOM 1449 C C . TRP A 1 192 ? -3.548 -11.633 14.378 1.00 53.97 192 TRP A C 1
ATOM 1451 O O . TRP A 1 192 ? -4.118 -12.406 15.152 1.00 53.97 192 TRP A O 1
ATOM 1461 N N . GLN A 1 193 ? -4.155 -11.123 13.300 1.00 54.28 193 GLN A N 1
ATOM 1462 C CA . GLN A 1 193 ? -5.546 -11.424 12.951 1.00 54.28 193 GLN A CA 1
ATOM 1463 C C . GLN A 1 193 ? -5.771 -12.929 12.738 1.00 54.28 193 GLN A C 1
ATOM 1465 O O . GLN A 1 193 ? -6.700 -13.506 13.300 1.00 54.28 193 GLN A O 1
ATOM 1470 N N . SER A 1 194 ? -4.886 -13.593 11.987 1.00 49.81 194 SER A N 1
ATOM 1471 C CA . SER A 1 194 ? -4.981 -15.032 11.693 1.00 49.81 194 SER A CA 1
ATOM 1472 C C . SER A 1 194 ? -4.925 -15.910 12.951 1.00 49.81 194 SER A C 1
ATOM 1474 O O . SER A 1 194 ? -5.576 -16.958 13.012 1.00 49.81 194 SER A O 1
ATOM 1476 N N . ASN A 1 195 ? -4.185 -15.479 13.976 1.00 46.38 195 ASN A N 1
ATOM 1477 C CA . ASN A 1 195 ? -4.106 -16.168 15.264 1.00 46.38 195 ASN A CA 1
ATOM 1478 C C . ASN A 1 195 ? -5.395 -16.001 16.090 1.00 46.38 195 ASN A C 1
ATOM 1480 O O . ASN A 1 195 ? -5.874 -16.981 16.664 1.00 46.38 195 ASN A O 1
ATOM 1484 N N . ILE A 1 196 ? -5.997 -14.805 16.094 1.00 53.00 196 ILE A N 1
ATOM 1485 C CA . ILE A 1 196 ? -7.295 -14.532 16.742 1.00 53.00 196 ILE A CA 1
ATOM 1486 C C . ILE A 1 196 ? -8.400 -15.386 16.092 1.00 53.00 196 ILE A C 1
ATOM 1488 O O . ILE A 1 196 ? -9.100 -16.138 16.777 1.00 53.00 196 ILE A O 1
ATOM 1492 N N . ASP A 1 197 ? -8.476 -15.358 14.758 1.00 44.50 197 ASP A N 1
ATOM 1493 C CA . ASP A 1 197 ? -9.369 -16.176 13.925 1.00 44.50 197 ASP A CA 1
ATOM 1494 C C . ASP A 1 197 ? -9.257 -17.686 14.206 1.00 44.50 197 ASP A C 1
ATOM 1496 O O . ASP A 1 197 ? -10.239 -18.428 14.105 1.00 44.50 197 ASP A O 1
ATOM 1500 N N . SER A 1 198 ? -8.049 -18.156 14.525 1.00 50.34 198 SER A N 1
ATOM 1501 C CA . SER A 1 198 ? -7.759 -19.570 14.783 1.00 50.34 198 SER A CA 1
ATOM 1502 C C . SER A 1 198 ? -8.117 -19.980 16.213 1.00 50.34 198 SER A C 1
ATOM 1504 O O . SER A 1 198 ? -8.727 -21.034 16.409 1.00 50.34 198 SER A O 1
ATOM 1506 N N . GLY A 1 199 ? -7.828 -19.132 17.207 1.00 51.66 199 GLY A N 1
ATOM 1507 C CA . GLY A 1 199 ? -8.227 -19.356 18.601 1.00 51.66 199 GLY A CA 1
ATOM 1508 C C . GLY A 1 199 ? -9.746 -19.490 18.755 1.00 51.66 199 GLY A C 1
ATOM 1509 O O . GLY A 1 199 ? -10.225 -20.430 19.393 1.00 51.66 199 GLY A O 1
ATOM 1510 N N . ALA A 1 200 ? -10.507 -18.633 18.066 1.00 52.59 200 ALA A N 1
ATOM 1511 C CA . ALA A 1 200 ? -11.971 -18.674 18.045 1.00 52.59 200 ALA A CA 1
ATOM 1512 C C . ALA A 1 200 ? -12.556 -19.991 17.489 1.00 52.59 200 ALA A C 1
ATOM 1514 O O . ALA A 1 200 ? -13.676 -20.364 17.838 1.00 52.59 200 ALA A O 1
ATOM 1515 N N . ARG A 1 201 ? -11.813 -20.722 16.643 1.00 49.38 201 ARG A N 1
ATOM 1516 C CA . ARG A 1 201 ? -12.248 -22.005 16.055 1.00 49.38 201 ARG A CA 1
ATOM 1517 C C . ARG A 1 201 ? -11.899 -23.220 16.922 1.00 49.38 201 ARG A C 1
ATOM 1519 O O . ARG A 1 201 ? -12.559 -24.248 16.803 1.00 49.38 201 ARG A O 1
ATOM 1526 N N . ALA A 1 202 ? -10.895 -23.118 17.796 1.00 53.69 202 ALA A N 1
ATOM 1527 C CA . ALA A 1 202 ? -10.430 -24.232 18.627 1.00 53.69 202 ALA A CA 1
ATOM 1528 C C . ALA A 1 202 ? -11.293 -24.479 19.883 1.00 53.69 202 ALA A C 1
ATOM 1530 O O . ALA A 1 202 ? -11.399 -25.614 20.341 1.00 53.69 202 ALA A O 1
ATOM 1531 N N . GLY A 1 203 ? -11.945 -23.443 20.426 1.00 45.94 203 GLY A N 1
ATOM 1532 C CA . GLY A 1 203 ? -12.733 -23.512 21.671 1.00 45.94 203 GLY A CA 1
ATOM 1533 C C . GLY A 1 203 ? -14.102 -24.208 21.579 1.00 45.94 203 GLY A C 1
ATOM 1534 O O . GLY A 1 203 ? -14.911 -24.083 22.495 1.00 45.94 203 GLY A O 1
ATOM 1535 N N . GLY A 1 204 ? -14.405 -24.906 20.481 1.00 45.28 204 GLY A N 1
ATOM 1536 C CA . GLY A 1 204 ? -15.740 -25.426 20.158 1.00 45.28 204 GLY A CA 1
ATOM 1537 C C . GLY A 1 204 ? -16.188 -26.653 20.961 1.00 45.28 204 GLY A C 1
ATOM 1538 O O . GLY A 1 204 ? -16.444 -27.700 20.364 1.00 45.28 204 GLY A O 1
ATOM 1539 N N . ARG A 1 205 ? -16.293 -26.556 22.296 1.00 43.06 205 ARG A N 1
ATOM 1540 C CA . ARG A 1 205 ? -16.807 -27.662 23.127 1.00 43.06 205 ARG A CA 1
ATOM 1541 C C . ARG A 1 205 ? -17.610 -27.291 24.380 1.00 43.06 205 ARG A C 1
ATOM 1543 O O . ARG A 1 205 ? -17.591 -28.046 25.344 1.00 43.06 205 ARG A O 1
ATOM 1550 N N . ASP A 1 206 ? -18.395 -26.220 24.310 1.00 41.16 206 ASP A N 1
ATOM 1551 C CA . ASP A 1 206 ? -19.595 -26.076 25.144 1.00 41.16 206 ASP A CA 1
ATOM 1552 C C . ASP A 1 206 ? -20.759 -25.505 24.322 1.00 41.16 206 ASP A C 1
ATOM 1554 O O . ASP A 1 206 ? -20.557 -24.682 23.427 1.00 41.16 206 ASP A O 1
ATOM 1558 N N . ALA A 1 207 ? -21.980 -25.979 24.583 1.00 44.72 207 ALA A N 1
ATOM 1559 C CA . ALA A 1 207 ? -23.160 -25.686 23.769 1.00 44.72 207 ALA A CA 1
ATOM 1560 C C . ALA A 1 207 ? -24.246 -24.977 24.591 1.00 44.72 207 ALA A C 1
ATOM 1562 O O . ALA A 1 207 ? -24.699 -25.495 25.606 1.00 44.72 207 ALA A O 1
ATOM 1563 N N . GLY A 1 208 ? -24.705 -23.810 24.126 1.00 34.03 208 GLY A N 1
ATOM 1564 C CA . GLY A 1 208 ? -25.817 -23.090 24.767 1.00 34.03 208 GLY A CA 1
ATOM 1565 C C . GLY A 1 208 ? -25.920 -21.597 24.446 1.00 34.03 208 GLY A C 1
ATOM 1566 O O . GLY A 1 208 ? -26.991 -21.018 24.601 1.00 34.03 208 GLY A O 1
ATOM 1567 N N . ARG A 1 209 ? -24.846 -20.967 23.954 1.00 34.19 209 ARG A N 1
ATOM 1568 C CA . ARG A 1 209 ? -24.836 -19.559 23.528 1.00 34.19 209 ARG A CA 1
ATOM 1569 C C . ARG A 1 209 ? -24.207 -19.458 22.142 1.00 34.19 209 ARG A C 1
ATOM 1571 O O . ARG A 1 209 ? -23.145 -20.029 21.919 1.00 34.19 209 ARG A O 1
ATOM 1578 N N . ALA A 1 210 ? -24.858 -18.757 21.215 1.00 36.69 210 ALA A N 1
ATOM 1579 C CA . ALA A 1 210 ? -24.250 -18.458 19.921 1.00 36.69 210 ALA A CA 1
ATOM 1580 C C . ALA A 1 210 ? -23.014 -17.558 20.147 1.00 36.69 210 ALA A C 1
ATOM 1582 O O . ALA A 1 210 ? -23.159 -16.535 20.824 1.00 36.69 210 ALA A O 1
ATOM 1583 N N . PRO A 1 211 ? -21.817 -17.911 19.637 1.00 35.41 211 PRO A N 1
ATOM 1584 C CA . PRO A 1 211 ? -20.663 -17.020 19.695 1.00 35.41 211 PRO A CA 1
ATOM 1585 C C . PRO A 1 211 ? -20.922 -15.780 18.823 1.00 35.41 211 PRO A C 1
ATOM 1587 O O . PRO A 1 211 ? -21.585 -15.916 17.789 1.00 35.41 211 PRO A O 1
ATOM 1590 N N . PRO A 1 212 ? -20.414 -14.593 19.204 1.00 41.28 212 PRO A N 1
ATOM 1591 C CA . PRO A 1 212 ? -20.665 -13.364 18.466 1.00 41.28 212 PRO A CA 1
ATOM 1592 C C . PRO A 1 212 ? -20.155 -13.444 17.026 1.00 41.28 212 PRO A C 1
ATOM 1594 O O . PRO A 1 212 ? -19.106 -14.004 16.709 1.00 41.28 212 PRO A O 1
ATOM 1597 N N . GLU A 1 213 ? -20.983 -12.901 16.152 1.00 40.03 213 GLU A N 1
ATOM 1598 C CA . GLU A 1 213 ? -20.995 -13.084 14.715 1.00 40.03 213 GLU A CA 1
ATOM 1599 C C . GLU A 1 213 ? -19.677 -12.723 14.015 1.00 40.03 213 GLU A C 1
ATOM 1601 O O . GLU A 1 213 ? -19.295 -11.563 13.935 1.00 40.03 213 GLU A O 1
ATOM 1606 N N . ARG A 1 214 ? -19.062 -13.741 13.396 1.00 37.38 214 ARG A N 1
ATOM 1607 C CA . ARG A 1 214 ? -18.309 -13.660 12.128 1.00 37.38 214 ARG A CA 1
ATOM 1608 C C . ARG A 1 214 ? -17.479 -12.373 11.940 1.00 37.38 214 ARG A C 1
ATOM 1610 O O . ARG A 1 214 ? -17.933 -11.440 11.281 1.00 37.38 214 ARG A O 1
ATOM 1617 N N . ALA A 1 215 ? -16.219 -12.386 12.376 1.00 39.44 215 ALA A N 1
ATOM 1618 C CA . ALA A 1 215 ? -15.229 -11.411 11.916 1.00 39.44 215 ALA A CA 1
ATOM 1619 C C . ALA A 1 215 ? -15.104 -11.478 10.376 1.00 39.44 215 ALA A C 1
ATOM 1621 O O . ALA A 1 215 ? -14.528 -12.416 9.816 1.00 39.44 215 ALA A O 1
ATOM 1622 N N . TRP A 1 216 ? -15.720 -10.523 9.676 1.00 41.34 216 TRP A N 1
ATOM 1623 C CA . TRP A 1 216 ? -15.751 -10.478 8.216 1.00 41.34 216 TRP A CA 1
ATOM 1624 C C . TRP A 1 216 ? -14.621 -9.604 7.683 1.00 41.34 216 TRP A C 1
ATOM 1626 O O . TRP A 1 216 ? -14.669 -8.386 7.806 1.00 41.34 216 TRP A O 1
ATOM 1636 N N . ARG A 1 217 ? -13.660 -10.270 7.033 1.00 48.47 217 ARG A N 1
ATOM 1637 C CA . ARG A 1 217 ? -12.693 -9.756 6.044 1.00 48.47 217 ARG A CA 1
ATOM 1638 C C . ARG A 1 217 ? -12.913 -8.293 5.637 1.00 48.47 217 ARG A C 1
ATOM 1640 O O . ARG A 1 217 ? -13.764 -8.002 4.795 1.00 48.47 217 ARG A O 1
ATOM 1647 N N . GLU A 1 218 ? -12.079 -7.408 6.162 1.00 45.88 218 GLU A N 1
ATOM 1648 C CA . GLU A 1 218 ? -12.021 -6.021 5.709 1.00 45.88 218 GLU A CA 1
ATOM 1649 C C . GLU A 1 218 ? -11.535 -5.958 4.247 1.00 45.88 218 GLU A C 1
ATOM 1651 O O . GLU A 1 218 ? -10.613 -6.691 3.867 1.00 45.88 218 GLU A O 1
ATOM 1656 N N . PRO A 1 219 ? -12.134 -5.114 3.388 1.00 43.06 219 PRO A N 1
ATOM 1657 C CA . PRO A 1 219 ? -11.593 -4.876 2.062 1.00 43.06 219 PRO A CA 1
ATOM 1658 C C . PRO A 1 219 ? -10.281 -4.085 2.152 1.00 43.06 219 PRO A C 1
ATOM 1660 O O . PRO A 1 219 ? -10.187 -3.076 2.848 1.00 43.06 219 PRO A O 1
ATOM 1663 N N . ALA A 1 220 ? -9.295 -4.487 1.347 1.00 47.50 220 ALA A N 1
ATOM 1664 C CA . ALA A 1 220 ? -7.974 -3.852 1.219 1.00 47.50 220 ALA A CA 1
ATOM 1665 C C . ALA A 1 220 ? -7.987 -2.398 0.681 1.00 47.50 220 ALA A C 1
ATOM 1667 O O . ALA A 1 220 ? -6.940 -1.840 0.365 1.00 47.50 220 ALA A O 1
ATOM 1668 N N . GLN A 1 221 ? -9.164 -1.790 0.535 1.00 43.44 221 GLN A N 1
ATOM 1669 C CA . GLN A 1 221 ? -9.370 -0.390 0.185 1.00 43.44 221 GLN A CA 1
ATOM 1670 C C . GLN A 1 221 ? -10.181 0.275 1.297 1.00 43.44 221 GLN A C 1
ATOM 1672 O O . GLN A 1 221 ? -11.191 -0.307 1.701 1.00 43.44 221 GLN A O 1
ATOM 1677 N N . PRO A 1 222 ? -9.826 1.497 1.742 1.00 51.62 222 PRO A N 1
ATOM 1678 C CA . PRO A 1 222 ? -10.794 2.322 2.446 1.00 51.62 222 PRO A CA 1
ATOM 1679 C C . PRO A 1 222 ? -12.011 2.552 1.535 1.00 51.62 222 PRO A C 1
ATOM 1681 O O . PRO A 1 222 ? -11.869 2.609 0.307 1.00 51.62 222 PRO A O 1
ATOM 1684 N N . PRO A 1 223 ? -13.215 2.659 2.105 1.00 60.66 223 PRO A N 1
ATOM 1685 C CA . PRO A 1 223 ? -14.441 2.733 1.329 1.00 60.66 223 PRO A CA 1
ATOM 1686 C C . PRO A 1 223 ? -14.512 4.058 0.558 1.00 60.66 223 PRO A C 1
ATOM 1688 O O . PRO A 1 223 ? -14.049 5.095 1.025 1.00 60.66 223 PRO A O 1
ATOM 1691 N N . ALA A 1 224 ? -15.144 4.046 -0.620 1.00 60.78 224 ALA A N 1
ATOM 1692 C CA . ALA A 1 224 ? -15.314 5.245 -1.455 1.00 60.78 224 ALA A CA 1
ATOM 1693 C C . ALA A 1 224 ? -16.261 6.308 -0.849 1.00 60.78 224 ALA A C 1
ATOM 1695 O O . ALA A 1 224 ? -16.364 7.423 -1.356 1.00 60.78 224 ALA A O 1
ATOM 1696 N N . THR A 1 225 ? -16.949 5.961 0.237 1.00 74.00 225 THR A N 1
ATOM 1697 C CA . THR A 1 225 ? -17.817 6.809 1.062 1.00 74.00 225 THR A CA 1
ATOM 1698 C C . THR A 1 225 ? -17.557 6.464 2.519 1.00 74.00 225 THR A C 1
ATOM 1700 O O . THR A 1 225 ? -17.261 5.308 2.799 1.00 74.00 225 THR A O 1
ATOM 1703 N N . VAL A 1 226 ? -17.720 7.400 3.456 1.00 81.94 226 VAL A N 1
ATOM 1704 C CA . VAL A 1 226 ? -17.516 7.087 4.880 1.00 81.94 226 VAL A CA 1
ATOM 1705 C C . VAL A 1 226 ? -18.500 6.003 5.345 1.00 81.94 226 VAL A C 1
ATOM 1707 O O . VAL A 1 226 ? -19.706 6.135 5.134 1.00 81.94 226 VAL A O 1
ATOM 1710 N N . THR A 1 227 ? -17.995 4.938 5.972 1.00 84.56 227 THR A N 1
ATOM 1711 C CA . THR A 1 227 ? -18.804 3.830 6.518 1.00 84.56 227 THR A CA 1
ATOM 1712 C C . THR A 1 227 ? -18.437 3.533 7.963 1.00 84.56 227 THR A C 1
ATOM 1714 O O . THR A 1 227 ? -17.279 3.665 8.346 1.00 84.56 227 THR A O 1
ATOM 1717 N N . VAL A 1 228 ? -19.406 3.055 8.742 1.00 88.00 228 VAL A N 1
ATOM 1718 C CA . VAL A 1 228 ? -19.241 2.706 10.159 1.00 88.00 228 VAL A CA 1
ATOM 1719 C C . VAL A 1 228 ? -19.778 1.302 10.379 1.00 88.00 228 VAL A C 1
ATOM 1721 O O . VAL A 1 228 ? -20.933 1.036 10.043 1.00 88.00 228 VAL A O 1
ATOM 1724 N N . THR A 1 229 ? -18.971 0.437 10.982 1.00 81.00 229 THR A N 1
ATOM 1725 C CA . THR A 1 229 ? -19.377 -0.914 11.375 1.00 81.00 229 THR A CA 1
ATOM 1726 C C . THR A 1 229 ? -19.114 -1.101 12.864 1.00 81.00 229 THR A C 1
ATOM 1728 O O . THR A 1 229 ? -18.027 -0.793 13.346 1.00 81.00 229 THR A O 1
ATOM 1731 N N . TRP A 1 230 ? -20.113 -1.590 13.596 1.00 79.75 230 TRP A N 1
ATOM 1732 C CA . TRP A 1 230 ? -20.018 -1.867 15.030 1.00 79.75 230 TRP A CA 1
ATOM 1733 C C . TRP A 1 230 ? -19.772 -3.363 15.248 1.00 79.75 230 TRP A C 1
ATOM 1735 O O . TRP A 1 230 ? -20.403 -4.199 14.601 1.00 79.75 230 TRP A O 1
ATOM 1745 N N . HIS A 1 231 ? -18.859 -3.694 16.157 1.00 73.94 231 HIS A N 1
ATOM 1746 C CA . HIS A 1 231 ? -18.296 -5.031 16.360 1.00 73.94 231 HIS A CA 1
ATOM 1747 C C . HIS A 1 231 ? -18.364 -5.454 17.840 1.00 73.94 231 HIS A C 1
ATOM 1749 O O . HIS A 1 231 ? -17.432 -6.038 18.387 1.00 73.94 231 HIS A O 1
ATOM 1755 N N . GLY A 1 232 ? -19.487 -5.155 18.500 1.00 79.69 232 GLY A N 1
ATOM 1756 C CA . GLY A 1 232 ? -19.635 -5.331 19.946 1.00 79.69 232 GLY A CA 1
ATOM 1757 C C . GLY A 1 232 ? -18.912 -4.213 20.689 1.00 79.69 232 GLY A C 1
ATOM 1758 O O . GLY A 1 232 ? -19.337 -3.065 20.605 1.00 79.69 232 GLY A O 1
ATOM 1759 N N . ASP A 1 233 ? -17.821 -4.555 21.373 1.00 77.31 233 ASP A N 1
ATOM 1760 C CA . ASP A 1 233 ? -17.038 -3.626 22.201 1.00 77.31 233 ASP A CA 1
ATOM 1761 C C . ASP A 1 233 ? -16.090 -2.724 21.376 1.00 77.31 233 ASP A C 1
ATOM 1763 O O . ASP A 1 233 ? -15.477 -1.805 21.911 1.00 77.31 233 ASP A O 1
ATOM 1767 N N . THR A 1 234 ? -15.976 -2.943 20.061 1.00 78.56 234 THR A N 1
ATOM 1768 C CA . THR A 1 234 ? -15.208 -2.086 19.137 1.00 78.56 234 THR A CA 1
ATOM 1769 C C . THR A 1 234 ? -16.047 -1.618 17.948 1.00 78.56 234 THR A C 1
ATOM 1771 O O . THR A 1 234 ? -17.136 -2.131 17.677 1.00 78.56 234 THR A O 1
ATOM 1774 N N . ALA A 1 235 ? -15.540 -0.637 17.206 1.00 82.88 235 ALA A N 1
ATOM 1775 C CA . ALA A 1 235 ? -16.101 -0.182 15.943 1.00 82.88 235 ALA A CA 1
ATOM 1776 C C . ALA A 1 235 ? -14.994 0.153 14.931 1.00 82.88 235 ALA A C 1
ATOM 1778 O O . ALA A 1 235 ? -13.908 0.603 15.296 1.00 82.88 235 ALA A O 1
ATOM 1779 N N . THR A 1 236 ? -15.293 -0.039 13.648 1.00 83.06 236 THR A N 1
ATOM 1780 C CA . THR A 1 236 ? -14.409 0.288 12.525 1.00 83.06 236 THR A CA 1
ATOM 1781 C C . THR A 1 236 ? -15.068 1.375 11.677 1.00 83.06 236 THR A C 1
ATOM 1783 O O . THR A 1 236 ? -16.166 1.187 11.146 1.00 83.06 236 THR A O 1
ATOM 1786 N N . VAL A 1 237 ? -14.394 2.518 11.533 1.00 87.75 237 VAL A N 1
ATOM 1787 C CA . VAL A 1 237 ? -14.812 3.639 10.680 1.00 87.75 237 VAL A CA 1
ATOM 1788 C C . VAL A 1 237 ? -13.878 3.720 9.480 1.00 87.75 237 VAL A C 1
ATOM 1790 O O . VAL A 1 237 ? -12.683 3.956 9.625 1.00 87.75 237 VAL A O 1
ATOM 1793 N N . GLY A 1 238 ? -14.419 3.502 8.285 1.00 82.38 238 GLY A N 1
ATOM 1794 C CA . GLY A 1 238 ? -13.687 3.633 7.029 1.00 82.38 238 GLY A CA 1
ATOM 1795 C C . GLY A 1 238 ? -13.930 4.994 6.396 1.00 82.38 238 GLY A C 1
ATOM 1796 O O . GLY A 1 238 ? -15.083 5.392 6.243 1.00 82.38 238 GLY A O 1
ATOM 1797 N N . ASP A 1 239 ? -12.864 5.681 5.997 1.00 87.06 239 ASP A N 1
ATOM 1798 C CA . ASP A 1 239 ? -12.890 7.019 5.409 1.00 87.06 239 ASP A CA 1
ATOM 1799 C C . ASP A 1 239 ? -11.929 7.116 4.196 1.00 87.06 239 ASP A C 1
ATOM 1801 O O . ASP A 1 239 ? -10.783 6.665 4.294 1.00 87.06 239 ASP A O 1
ATOM 1805 N N . PRO A 1 240 ? -12.338 7.725 3.060 1.00 76.44 240 PRO A N 1
ATOM 1806 C CA . PRO A 1 240 ? -11.499 7.829 1.858 1.00 76.44 240 PRO A CA 1
ATOM 1807 C C . PRO A 1 240 ? -10.149 8.547 2.048 1.00 76.44 240 PRO A C 1
ATOM 1809 O O . PRO A 1 240 ? -9.213 8.286 1.291 1.00 76.44 240 PRO A O 1
ATOM 1812 N N . ARG A 1 241 ? -10.053 9.477 3.009 1.00 80.06 241 ARG A N 1
ATOM 1813 C CA . ARG A 1 241 ? -8.851 10.268 3.329 1.00 80.06 241 ARG A CA 1
ATOM 1814 C C . ARG A 1 241 ? -8.037 9.622 4.449 1.00 80.06 241 ARG A C 1
ATOM 1816 O O . ARG A 1 241 ? -6.813 9.577 4.357 1.00 80.06 241 ARG A O 1
ATOM 1823 N N . PHE A 1 242 ? -8.707 9.155 5.504 1.00 78.69 242 PHE A N 1
ATOM 1824 C CA . PHE A 1 242 ? -8.052 8.721 6.747 1.00 78.69 242 PHE A CA 1
ATOM 1825 C C . PHE A 1 242 ? -7.811 7.206 6.852 1.00 78.69 242 PHE A C 1
ATOM 1827 O O . PHE A 1 242 ? -7.050 6.780 7.718 1.00 78.69 242 PHE A O 1
ATOM 1834 N N . GLY A 1 243 ? -8.363 6.394 5.945 1.00 80.56 243 GLY A N 1
ATOM 1835 C CA . GLY A 1 243 ? -8.152 4.944 5.924 1.00 80.56 243 GLY A CA 1
ATOM 1836 C C . GLY A 1 243 ? -9.210 4.182 6.723 1.00 80.56 243 GLY A C 1
ATOM 1837 O O . GLY A 1 243 ? -10.366 4.594 6.782 1.00 80.56 243 GLY A O 1
ATOM 1838 N N . TRP A 1 244 ? -8.818 3.062 7.332 1.00 80.75 244 TRP A N 1
ATOM 1839 C CA . TRP A 1 244 ? -9.627 2.364 8.334 1.00 80.75 244 TRP A CA 1
ATOM 1840 C C . TRP A 1 244 ? -9.184 2.803 9.737 1.00 80.75 244 TRP A C 1
ATOM 1842 O O . TRP A 1 244 ? -7.994 2.784 10.051 1.00 80.75 244 TRP A O 1
ATOM 1852 N N . LEU A 1 245 ? -10.141 3.228 10.561 1.00 83.19 245 LEU A N 1
ATOM 1853 C CA . LEU A 1 245 ? -9.950 3.683 11.937 1.00 83.19 245 LEU A CA 1
ATOM 1854 C C . LEU A 1 245 ? -10.666 2.703 12.873 1.00 83.19 245 LEU A C 1
ATOM 1856 O O . LEU A 1 245 ? -11.896 2.648 12.882 1.00 83.19 245 LEU A O 1
ATOM 1860 N N . HIS A 1 246 ? -9.907 1.935 13.652 1.00 82.94 246 HIS A N 1
ATOM 1861 C CA . HIS A 1 246 ? -10.448 0.977 14.621 1.00 82.94 246 HIS A CA 1
ATOM 1862 C C . HIS A 1 246 ? -10.435 1.602 16.012 1.00 82.94 246 HIS A C 1
ATOM 1864 O O . HIS A 1 246 ? -9.400 2.097 16.457 1.00 82.94 246 HIS A O 1
ATOM 1870 N N . VAL A 1 247 ? -11.580 1.595 16.684 1.00 86.81 247 VAL A N 1
ATOM 1871 C CA . VAL A 1 247 ? -11.810 2.308 17.944 1.00 86.81 247 VAL A CA 1
ATOM 1872 C C . VAL A 1 247 ? -12.626 1.465 18.914 1.00 86.81 247 VAL A C 1
ATOM 1874 O O . VAL A 1 247 ? -13.331 0.537 18.517 1.00 86.81 247 VAL A O 1
ATOM 1877 N N . ASP A 1 248 ? -12.538 1.801 20.196 1.00 86.12 248 ASP A N 1
ATOM 1878 C CA . ASP A 1 248 ? -13.462 1.312 21.217 1.00 86.12 248 ASP A CA 1
ATOM 1879 C C . ASP A 1 248 ? -14.897 1.802 20.926 1.00 86.12 248 ASP A C 1
ATOM 1881 O O . ASP A 1 248 ? -15.095 2.925 20.447 1.00 86.12 248 ASP A O 1
ATOM 1885 N N . ALA A 1 249 ? -15.902 0.958 21.175 1.00 83.06 249 ALA A N 1
ATOM 1886 C CA . ALA A 1 249 ? -17.295 1.282 20.885 1.00 83.06 249 ALA A CA 1
ATOM 1887 C C . ALA A 1 249 ? -17.871 2.342 21.841 1.00 83.06 249 ALA A C 1
ATOM 1889 O O . ALA A 1 249 ? -18.553 3.262 21.381 1.00 83.06 249 ALA A O 1
ATOM 1890 N N . ASP A 1 250 ? -17.579 2.270 23.144 1.00 85.69 250 ASP A N 1
ATOM 1891 C CA . ASP A 1 250 ? -17.992 3.317 24.082 1.00 85.69 250 ASP A CA 1
ATOM 1892 C C . ASP A 1 250 ? -17.280 4.631 23.747 1.00 85.69 250 ASP A C 1
ATOM 1894 O O . ASP A 1 250 ? -17.914 5.684 23.727 1.00 85.69 250 ASP A O 1
ATOM 1898 N N . GLY A 1 251 ? -15.991 4.568 23.394 1.00 87.25 251 GLY A N 1
ATOM 1899 C CA . GLY A 1 251 ? -15.204 5.712 22.932 1.00 87.25 251 GLY A CA 1
ATOM 1900 C C . GLY A 1 251 ? -15.798 6.383 21.689 1.00 87.25 251 GLY A C 1
ATOM 1901 O O . GLY A 1 251 ? -15.973 7.604 21.667 1.00 87.25 251 GLY A O 1
ATOM 1902 N N . LEU A 1 252 ? -16.181 5.609 20.667 1.00 93.31 252 LEU A N 1
ATOM 1903 C CA . LEU A 1 252 ? -16.827 6.155 19.469 1.00 93.31 252 LEU A CA 1
ATOM 1904 C C . LEU A 1 252 ? -18.206 6.751 19.779 1.00 93.31 252 LEU A C 1
ATOM 1906 O O . LEU A 1 252 ? -18.538 7.819 19.264 1.00 93.31 252 LEU A O 1
ATOM 1910 N N . ALA A 1 253 ? -19.006 6.097 20.624 1.00 91.00 253 ALA A N 1
ATOM 1911 C CA . ALA A 1 253 ? -20.323 6.588 21.024 1.00 91.00 253 ALA A CA 1
ATOM 1912 C C . ALA A 1 253 ? -20.233 7.872 21.878 1.00 91.00 253 ALA A C 1
ATOM 1914 O O . ALA A 1 253 ? -20.984 8.821 21.645 1.00 91.00 253 ALA A O 1
ATOM 1915 N N . ALA A 1 254 ? -19.267 7.947 22.796 1.00 90.06 254 ALA A N 1
ATOM 1916 C CA . ALA A 1 254 ? -18.944 9.135 23.585 1.00 90.06 254 ALA A CA 1
ATOM 1917 C C . ALA A 1 254 ? -18.481 10.305 22.708 1.00 90.06 254 ALA A C 1
ATOM 1919 O O . ALA A 1 254 ? -18.914 11.445 22.895 1.00 90.06 254 ALA A O 1
ATOM 1920 N N . ALA A 1 255 ? -17.640 10.035 21.709 1.00 93.44 255 ALA A N 1
ATOM 1921 C CA . ALA A 1 255 ? -17.218 11.044 20.750 1.00 93.44 255 ALA A CA 1
ATOM 1922 C C . ALA A 1 255 ? -18.378 11.510 19.848 1.00 93.44 255 ALA A C 1
ATOM 1924 O O . ALA A 1 255 ? -18.532 12.711 19.639 1.00 93.44 255 ALA A O 1
ATOM 1925 N N . LEU A 1 256 ? -19.243 10.600 19.382 1.00 95.38 256 LEU A N 1
ATOM 1926 C CA . LEU A 1 256 ? -20.445 10.924 18.596 1.00 95.38 256 LEU A CA 1
ATOM 1927 C C . LEU A 1 256 ? -21.476 11.775 19.358 1.00 95.38 256 LEU A C 1
ATOM 1929 O O . LEU A 1 256 ? -22.271 12.468 18.725 1.00 95.38 256 LEU A O 1
ATOM 1933 N N . ALA A 1 257 ? -21.458 11.763 20.694 1.00 92.94 257 ALA A N 1
ATOM 1934 C CA . ALA A 1 257 ? -22.287 12.642 21.519 1.00 92.94 257 ALA A CA 1
ATOM 1935 C C . ALA A 1 257 ? -21.793 14.107 21.555 1.00 92.94 257 ALA A C 1
ATOM 1937 O O . ALA A 1 257 ? -22.517 14.986 22.028 1.00 92.94 257 ALA A O 1
ATOM 1938 N N . ARG A 1 258 ? -20.577 14.401 21.064 1.00 92.50 258 ARG A N 1
ATOM 1939 C CA . ARG A 1 258 ? -20.013 15.761 21.013 1.00 92.50 258 ARG A CA 1
ATOM 1940 C C . ARG A 1 258 ? -20.315 16.460 19.676 1.00 92.50 258 ARG A C 1
ATOM 1942 O O . ARG A 1 258 ? -20.315 15.811 18.630 1.00 92.50 258 ARG A O 1
ATOM 1949 N N . PRO A 1 259 ? -20.490 17.797 19.647 1.00 94.75 259 PRO A N 1
ATOM 1950 C CA . PRO A 1 259 ? -20.634 18.529 18.391 1.00 94.75 259 PRO A CA 1
ATOM 1951 C C . PRO A 1 259 ? -19.382 18.407 17.508 1.00 94.75 259 PRO A C 1
ATOM 1953 O O . PRO A 1 259 ? -18.262 18.663 17.952 1.00 94.75 259 PRO A O 1
ATOM 1956 N N . ALA A 1 260 ? -19.568 18.091 16.224 1.00 92.62 260 ALA A N 1
ATOM 1957 C CA . ALA A 1 260 ? -18.464 17.887 15.279 1.00 92.62 260 ALA A CA 1
ATOM 1958 C C . ALA A 1 260 ? -17.521 19.104 15.148 1.00 92.62 260 ALA A C 1
ATOM 1960 O O . ALA A 1 260 ? -16.322 18.937 14.939 1.00 92.62 260 ALA A O 1
ATOM 1961 N N . ALA A 1 261 ? -18.036 20.326 15.327 1.00 93.06 261 ALA A N 1
ATOM 1962 C CA . ALA A 1 261 ? -17.231 21.548 15.322 1.00 93.06 261 ALA A CA 1
ATOM 1963 C C . ALA A 1 261 ? -16.266 21.640 16.523 1.00 93.06 261 ALA A C 1
ATOM 1965 O O . ALA A 1 261 ? -15.144 22.128 16.368 1.00 93.06 261 ALA A O 1
ATOM 1966 N N . ASP A 1 262 ? -16.670 21.141 17.697 1.00 94.19 262 ASP A N 1
ATOM 1967 C CA . ASP A 1 262 ? -15.793 21.039 18.866 1.00 94.19 262 ASP A CA 1
ATOM 1968 C C . ASP A 1 262 ? -14.735 19.951 18.652 1.00 94.19 262 ASP A C 1
ATOM 1970 O O . ASP A 1 262 ? -13.553 20.208 18.863 1.00 94.19 262 ASP A O 1
ATOM 1974 N N . LEU A 1 263 ? -15.130 18.777 18.139 1.00 94.00 263 LEU A N 1
ATOM 1975 C CA . LEU A 1 263 ? -14.189 17.704 17.793 1.00 94.00 263 LEU A CA 1
ATOM 1976 C C . LEU A 1 263 ? -13.120 18.186 16.800 1.00 94.00 263 LEU A C 1
ATOM 1978 O O . LEU A 1 263 ? -11.930 18.007 17.043 1.00 94.00 263 LEU A O 1
ATOM 1982 N N . ALA A 1 264 ? -13.522 18.853 15.713 1.00 93.50 264 ALA A N 1
ATOM 1983 C CA . ALA A 1 264 ? -12.594 19.383 14.715 1.00 93.50 264 ALA A CA 1
ATOM 1984 C C . ALA A 1 264 ? -11.642 20.443 15.299 1.00 93.50 264 ALA A C 1
ATOM 1986 O O . ALA A 1 264 ? -10.455 20.453 14.966 1.00 93.50 264 ALA A O 1
ATOM 1987 N N . ARG A 1 265 ? -12.121 21.322 16.193 1.00 93.88 265 ARG A N 1
ATOM 1988 C CA . ARG A 1 265 ? -11.266 22.291 16.902 1.00 93.88 265 ARG A CA 1
ATOM 1989 C C . ARG A 1 265 ? -10.236 21.584 17.785 1.00 93.88 265 ARG A C 1
ATOM 1991 O O . ARG A 1 265 ? -9.058 21.929 17.726 1.00 93.88 265 ARG A O 1
ATOM 1998 N N . ASP A 1 266 ? -10.675 20.611 18.576 1.00 92.81 266 ASP A N 1
ATOM 1999 C CA . ASP A 1 266 ? -9.858 19.961 19.604 1.00 92.81 266 ASP A CA 1
ATOM 2000 C C . ASP A 1 266 ? -8.868 18.931 19.007 1.00 92.81 266 ASP A C 1
ATOM 2002 O O . ASP A 1 266 ? -7.818 18.651 19.600 1.00 92.81 266 ASP A O 1
ATOM 2006 N N . LEU A 1 267 ? -9.165 18.408 17.808 1.00 93.00 267 LEU A N 1
ATOM 2007 C CA . LEU A 1 267 ? -8.308 17.498 17.039 1.00 93.00 267 LEU A CA 1
ATOM 2008 C C . LEU A 1 267 ? -7.286 18.190 16.131 1.00 93.00 267 LEU A C 1
ATOM 2010 O O . LEU A 1 267 ? -6.190 17.656 15.974 1.00 93.00 267 LEU A O 1
ATOM 2014 N N . ARG A 1 268 ? -7.580 19.369 15.561 1.00 92.00 268 ARG A N 1
ATOM 2015 C CA . ARG A 1 268 ? -6.640 20.132 14.706 1.00 92.00 268 ARG A CA 1
ATOM 2016 C C . ARG A 1 268 ? -5.201 20.280 15.249 1.00 92.00 268 ARG A C 1
ATOM 2018 O O . ARG A 1 268 ? -4.284 20.193 14.434 1.00 92.00 268 ARG A O 1
ATOM 2025 N N . PRO A 1 269 ? -4.934 20.486 16.559 1.00 91.69 269 PRO A N 1
ATOM 2026 C CA . PRO A 1 269 ? -3.557 20.531 17.072 1.00 91.69 269 PRO A CA 1
ATOM 2027 C C . PRO A 1 269 ? -2.873 19.154 17.187 1.00 91.69 269 PRO A C 1
ATOM 2029 O O . PRO A 1 269 ? -1.658 19.101 17.368 1.00 91.69 269 PRO A O 1
ATOM 2032 N N . ARG A 1 270 ? -3.628 18.050 17.102 1.00 87.31 270 ARG A N 1
ATOM 2033 C CA . ARG A 1 270 ? -3.156 16.665 17.293 1.00 87.31 270 ARG A CA 1
ATOM 2034 C C . ARG A 1 270 ? -3.023 15.899 15.972 1.00 87.31 270 ARG A C 1
ATOM 2036 O O . ARG A 1 270 ? -2.031 15.208 15.759 1.00 87.31 270 ARG A O 1
ATOM 2043 N N . VAL A 1 271 ? -4.002 16.042 15.078 1.00 84.19 271 VAL A N 1
ATOM 2044 C CA . VAL A 1 271 ? -4.116 15.290 13.820 1.00 84.19 271 VAL A CA 1
ATOM 2045 C C . VAL A 1 271 ? -3.916 16.227 12.632 1.00 84.19 271 VAL A C 1
ATOM 2047 O O . VAL A 1 271 ? -4.659 17.189 12.437 1.00 84.19 271 VAL A O 1
ATOM 2050 N N . ARG A 1 272 ? -2.909 15.935 11.803 1.00 81.50 272 ARG A N 1
ATOM 2051 C CA . ARG A 1 272 ? -2.650 16.690 10.568 1.00 81.50 272 ARG A CA 1
ATOM 2052 C C . ARG A 1 272 ? -3.671 16.333 9.489 1.00 81.50 272 ARG A C 1
ATOM 2054 O O . ARG A 1 272 ? -4.053 15.177 9.359 1.00 81.50 272 ARG A O 1
ATOM 2061 N N . GLY A 1 273 ? -4.041 17.319 8.674 1.00 80.75 273 GLY A N 1
ATOM 2062 C CA . GLY A 1 273 ? -4.948 17.125 7.539 1.00 80.75 273 GLY A CA 1
ATOM 2063 C C . GLY A 1 273 ? -6.440 17.220 7.872 1.00 80.75 273 GLY A C 1
ATOM 2064 O O . GLY A 1 273 ? -7.242 16.937 6.988 1.00 80.75 273 GLY A O 1
ATOM 2065 N N . ILE A 1 274 ? -6.806 17.631 9.096 1.00 87.94 274 ILE A N 1
ATOM 2066 C CA . ILE A 1 274 ? -8.183 18.015 9.442 1.00 87.94 274 ILE A CA 1
ATOM 2067 C C . ILE A 1 274 ? -8.444 19.452 8.985 1.00 87.94 274 ILE A C 1
ATOM 2069 O O . ILE A 1 274 ? -7.853 20.398 9.516 1.00 87.94 274 ILE A O 1
ATOM 2073 N N . ASP A 1 275 ? -9.362 19.622 8.038 1.00 86.75 275 ASP A N 1
ATOM 2074 C CA . ASP A 1 275 ? -9.800 20.930 7.542 1.00 86.75 275 ASP A CA 1
ATOM 2075 C C . ASP A 1 275 ? -11.172 21.357 8.093 1.00 86.75 275 ASP A C 1
ATOM 2077 O O . ASP A 1 275 ? -11.426 22.558 8.209 1.00 86.75 275 ASP A O 1
ATOM 2081 N N . GLY A 1 276 ? -12.000 20.424 8.571 1.00 84.94 276 GLY A N 1
ATOM 2082 C CA . GLY A 1 276 ? -13.356 20.659 9.076 1.00 84.94 276 GLY A CA 1
ATOM 2083 C C . GLY A 1 276 ? -14.473 20.268 8.100 1.00 84.94 276 GLY A C 1
ATOM 2084 O O . GLY A 1 276 ? -15.636 20.546 8.390 1.00 84.94 276 GLY A O 1
ATOM 2085 N N . THR A 1 277 ? -14.146 19.653 6.959 1.00 88.56 277 THR A N 1
ATOM 2086 C CA . THR A 1 277 ? -15.103 19.059 6.003 1.00 88.56 277 THR A CA 1
ATOM 2087 C C . THR A 1 277 ? -15.284 17.549 6.186 1.00 88.56 277 THR A C 1
ATOM 2089 O O . THR A 1 277 ? -16.051 16.921 5.455 1.00 88.56 277 THR A O 1
ATOM 2092 N N . GLU A 1 278 ? -14.590 16.951 7.157 1.00 91.38 278 GLU A N 1
ATOM 2093 C CA . GLU A 1 278 ? -14.679 15.529 7.475 1.00 91.38 278 GLU A CA 1
ATOM 2094 C C . GLU A 1 278 ? -16.084 15.132 7.949 1.00 91.38 278 GLU A C 1
ATOM 2096 O O . GLU A 1 278 ? -16.807 15.913 8.574 1.00 91.38 278 GLU A O 1
ATOM 2101 N N . ALA A 1 279 ? -16.473 13.877 7.702 1.00 93.62 279 ALA A N 1
ATOM 2102 C CA . ALA A 1 279 ? -17.728 13.368 8.237 1.00 93.62 279 ALA A CA 1
ATOM 2103 C C . ALA A 1 279 ? -17.695 13.373 9.783 1.00 93.62 279 ALA A C 1
ATOM 2105 O O . ALA A 1 279 ? -16.672 12.997 10.367 1.00 93.62 279 ALA A O 1
ATOM 2106 N N . PRO A 1 280 ? -18.807 13.705 10.472 1.00 94.75 280 PRO A N 1
ATOM 2107 C CA . PRO A 1 280 ? -18.854 13.744 11.937 1.00 94.75 280 PRO A CA 1
ATOM 2108 C C . PRO A 1 280 ? -18.366 12.464 12.624 1.00 94.75 280 PRO A C 1
ATOM 2110 O O . PRO A 1 280 ? -17.782 12.534 13.699 1.00 94.75 280 PRO A O 1
ATOM 2113 N N . VAL A 1 281 ? -18.562 11.300 11.995 1.00 94.94 281 VAL A N 1
ATOM 2114 C CA . VAL A 1 281 ? -18.100 10.015 12.539 1.00 94.94 281 VAL A CA 1
ATOM 2115 C C . VAL A 1 281 ? -16.618 9.720 12.284 1.00 94.94 281 VAL A C 1
ATOM 2117 O O . VAL A 1 281 ? -15.990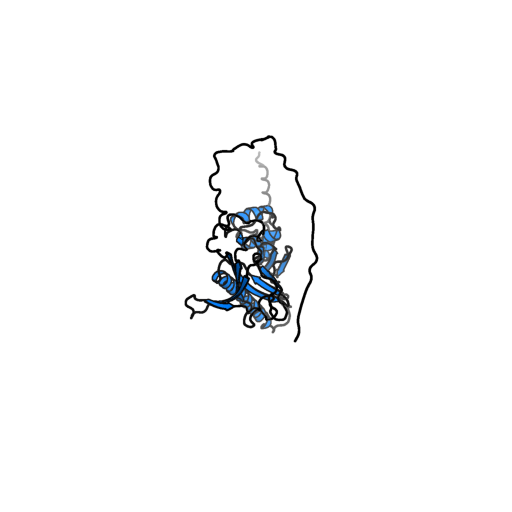 9.070 13.113 1.00 94.94 281 VAL A O 1
ATOM 2120 N N . THR A 1 282 ? -16.019 10.262 11.217 1.00 94.19 282 THR A N 1
ATOM 2121 C CA . THR A 1 282 ? -14.555 10.263 11.042 1.00 94.19 282 THR A CA 1
ATOM 2122 C C . THR A 1 282 ? -13.910 11.111 12.138 1.00 94.19 282 THR A C 1
ATOM 2124 O O . THR A 1 282 ? -12.958 10.673 12.779 1.00 94.19 282 THR A O 1
ATOM 2127 N N . LEU A 1 283 ? -14.475 12.291 12.430 1.00 95.94 283 LEU A N 1
ATOM 2128 C CA . LEU A 1 283 ? -14.040 13.128 13.554 1.00 95.94 283 LEU A CA 1
ATOM 2129 C C . LEU A 1 283 ? -14.243 12.426 14.904 1.00 95.94 283 LEU A C 1
ATOM 2131 O O . LEU A 1 283 ? -13.373 12.518 15.764 1.00 95.94 283 LEU A O 1
ATOM 2135 N N . ALA A 1 284 ? -15.341 11.688 15.090 1.00 95.81 284 ALA A N 1
ATOM 2136 C CA . ALA A 1 284 ? -15.577 10.919 16.311 1.00 95.81 284 ALA A CA 1
ATOM 2137 C C . ALA A 1 284 ? -14.583 9.752 16.486 1.00 95.81 284 ALA A C 1
ATOM 2139 O O . ALA A 1 284 ? -14.081 9.540 17.587 1.00 95.81 284 ALA A O 1
ATOM 2140 N N . ALA A 1 285 ? -14.226 9.042 15.412 1.00 94.19 285 ALA A N 1
ATOM 2141 C CA . ALA A 1 285 ? -13.203 7.996 15.460 1.00 94.19 285 ALA A CA 1
ATOM 2142 C C . ALA A 1 285 ? -11.803 8.569 15.733 1.00 94.19 285 ALA A C 1
ATOM 2144 O O . ALA A 1 285 ? -11.089 8.075 16.602 1.00 94.19 285 ALA A O 1
ATOM 2145 N N . LEU A 1 286 ? -11.426 9.664 15.063 1.00 91.69 286 LEU A N 1
ATOM 2146 C CA . LEU A 1 286 ? -10.170 10.369 15.342 1.00 91.69 286 LEU A CA 1
ATOM 2147 C C . LEU A 1 286 ? -10.128 10.925 16.777 1.00 91.69 286 LEU A C 1
ATOM 2149 O O . LEU A 1 286 ? -9.061 10.955 17.383 1.00 91.69 286 LEU A O 1
ATOM 2153 N N . ALA A 1 287 ? -11.273 11.315 17.347 1.00 93.69 287 ALA A N 1
ATOM 2154 C CA . ALA A 1 287 ? -11.390 11.702 18.751 1.00 93.69 287 ALA A CA 1
ATOM 2155 C C . ALA A 1 287 ? -11.160 10.520 19.701 1.00 93.69 287 ALA A C 1
ATOM 2157 O O . ALA A 1 287 ? -10.333 10.640 20.600 1.00 93.69 287 ALA A O 1
ATOM 2158 N N . ALA A 1 288 ? -11.792 9.369 19.458 1.00 91.75 288 ALA A N 1
ATOM 2159 C CA . ALA A 1 288 ? -11.580 8.148 20.242 1.00 91.75 288 ALA A CA 1
ATOM 2160 C C . ALA A 1 288 ? -10.143 7.583 20.155 1.00 91.75 288 ALA A C 1
ATOM 2162 O O . ALA A 1 288 ? -9.736 6.827 21.032 1.00 91.75 288 ALA A O 1
ATOM 2163 N N . LEU A 1 289 ? -9.357 7.969 19.142 1.00 85.12 289 LEU A N 1
ATOM 2164 C CA . LEU A 1 289 ? -7.933 7.619 19.018 1.00 85.12 289 LEU A CA 1
ATOM 2165 C C . LEU A 1 289 ? -6.965 8.609 19.692 1.00 85.12 289 LEU A C 1
ATOM 2167 O O . LEU A 1 289 ? -5.804 8.257 19.917 1.00 85.12 289 LEU A O 1
ATOM 2171 N N . HIS A 1 290 ? -7.379 9.860 19.932 1.00 87.50 290 HIS A N 1
ATOM 2172 C CA . HIS A 1 290 ? -6.443 10.966 20.201 1.00 87.50 290 HIS A CA 1
ATOM 2173 C C . HIS A 1 290 ? -6.880 11.974 21.279 1.00 87.50 290 HIS A C 1
ATOM 2175 O O . HIS A 1 290 ? -6.129 12.915 21.555 1.00 87.50 290 HIS A O 1
ATOM 2181 N N . LEU A 1 291 ? -8.065 11.823 21.876 1.00 88.81 291 LEU A N 1
ATOM 2182 C CA . LEU A 1 291 ? -8.526 12.621 23.013 1.00 88.81 291 LEU A CA 1
ATOM 2183 C C . LEU A 1 291 ? -8.702 11.716 24.237 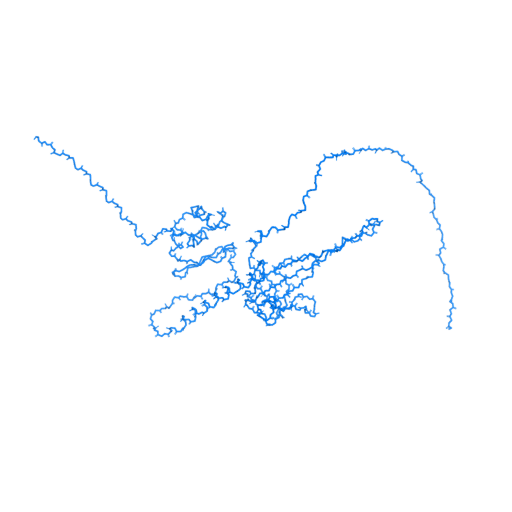1.00 88.81 291 LEU A C 1
ATOM 2185 O O . LEU A 1 291 ? -9.611 10.895 24.274 1.00 88.81 291 LEU A O 1
ATOM 2189 N N . ASP A 1 292 ? -7.862 11.914 25.251 1.00 80.69 292 ASP A N 1
ATOM 2190 C CA . ASP A 1 292 ? -7.922 11.180 26.524 1.00 80.69 292 ASP A CA 1
ATOM 2191 C C . ASP A 1 292 ? -9.185 11.530 27.343 1.00 80.69 292 ASP A C 1
ATOM 2193 O O . ASP A 1 292 ? -9.643 10.750 28.174 1.00 80.69 292 ASP A O 1
ATOM 2197 N N . GLU A 1 293 ? -9.763 12.709 27.088 1.00 76.88 293 GLU A N 1
ATOM 2198 C CA . GLU A 1 293 ? -10.990 13.212 27.711 1.00 76.88 293 GLU A CA 1
ATOM 2199 C C . GLU A 1 293 ? -12.175 13.122 26.733 1.00 76.88 293 GLU A C 1
ATOM 2201 O O . GLU A 1 293 ? -12.422 14.016 25.913 1.00 76.88 293 GLU A O 1
ATOM 2206 N N . LEU A 1 294 ? -12.940 12.036 26.851 1.00 80.38 294 LEU A N 1
ATOM 2207 C CA . LEU A 1 294 ? -14.260 11.869 26.241 1.00 80.38 294 LEU A CA 1
ATOM 2208 C C . LEU A 1 294 ? -15.337 11.736 27.333 1.00 80.38 294 LEU A C 1
ATOM 2210 O O . LEU A 1 294 ? -15.034 11.278 28.436 1.00 80.38 294 LEU A O 1
ATOM 2214 N N . PRO A 1 295 ? -16.588 12.163 27.071 1.00 75.25 295 PRO A N 1
ATOM 2215 C CA . PRO A 1 295 ? -17.650 12.106 28.069 1.00 75.25 295 PRO A CA 1
ATOM 2216 C C . PRO A 1 295 ? -18.024 10.650 28.362 1.00 75.25 295 PRO A C 1
ATOM 2218 O O . PRO A 1 295 ? -18.469 9.937 27.466 1.00 75.25 295 PRO A O 1
ATOM 2221 N N . ASP A 1 296 ? -17.879 10.215 29.613 1.00 72.50 296 ASP A N 1
ATOM 2222 C CA . ASP A 1 296 ? -18.274 8.866 30.023 1.00 72.50 296 ASP A CA 1
ATOM 2223 C C . ASP A 1 296 ? -19.797 8.684 29.884 1.00 72.50 296 ASP A C 1
ATOM 2225 O O . ASP A 1 296 ? -20.583 9.152 30.705 1.00 72.50 296 ASP A O 1
ATOM 2229 N N . ILE A 1 297 ? -20.212 7.980 28.830 1.00 64.06 297 ILE A N 1
ATOM 2230 C CA . ILE A 1 297 ? -21.614 7.648 28.540 1.00 64.06 297 ILE A CA 1
ATOM 2231 C C . ILE A 1 297 ? -22.204 6.599 29.497 1.00 64.06 297 ILE A C 1
ATOM 2233 O O . ILE A 1 297 ? -23.414 6.371 29.480 1.00 64.06 297 ILE A O 1
ATOM 2237 N N . ARG A 1 298 ? -21.370 5.956 30.325 1.00 57.59 298 ARG A N 1
ATOM 2238 C CA . ARG A 1 298 ? -21.775 5.018 31.382 1.00 57.59 298 ARG A CA 1
ATOM 2239 C C . ARG A 1 298 ? -21.886 5.712 32.742 1.00 57.59 298 ARG A C 1
ATOM 2241 O O . ARG A 1 298 ? -22.550 5.177 33.636 1.00 57.59 298 ARG A O 1
ATOM 2248 N N . ALA A 1 299 ? -21.324 6.913 32.897 1.00 58.00 299 ALA A N 1
ATOM 2249 C CA . ALA A 1 299 ? -21.569 7.757 34.058 1.00 58.00 299 ALA A CA 1
ATOM 2250 C C . ALA A 1 299 ? -23.052 8.149 34.098 1.00 58.00 299 ALA A C 1
ATOM 2252 O O . ALA A 1 299 ? -23.548 8.931 33.285 1.00 58.00 299 ALA A O 1
ATOM 2253 N N . SER A 1 300 ? -23.779 7.602 35.074 1.00 49.53 300 SER A N 1
ATOM 2254 C CA . SER A 1 300 ? -25.154 8.028 35.335 1.00 49.53 300 SER A CA 1
ATOM 2255 C C . SER A 1 300 ? -25.165 9.527 35.654 1.00 49.53 300 SER A C 1
ATOM 2257 O O . SER A 1 300 ? -24.342 9.960 36.466 1.00 49.53 300 SER A O 1
ATOM 2259 N N . PRO A 1 301 ? -26.075 10.328 35.068 1.00 56.59 301 PRO A N 1
ATOM 2260 C CA . PRO A 1 301 ? -26.139 11.751 35.367 1.00 56.59 301 PRO A CA 1
ATOM 2261 C C . PRO A 1 301 ? -26.386 11.930 36.864 1.00 56.59 301 PRO A C 1
ATOM 2263 O O . PRO A 1 301 ? -27.363 11.398 37.399 1.00 56.59 301 PRO A O 1
ATOM 2266 N N . SER A 1 302 ? -25.492 12.664 37.535 1.00 55.97 302 SER A N 1
ATOM 2267 C CA . SER A 1 302 ? -25.624 12.975 38.959 1.00 55.97 302 SER A CA 1
ATOM 2268 C C . SER A 1 302 ? -27.038 13.490 39.234 1.00 55.97 302 SER A C 1
ATOM 2270 O O . SER A 1 302 ? -27.477 14.410 38.534 1.00 55.97 302 SER A O 1
ATOM 2272 N N . PRO A 1 303 ? -27.772 12.917 40.209 1.00 66.94 303 PRO A N 1
ATOM 2273 C CA . PRO A 1 303 ? -29.140 13.337 40.473 1.00 66.94 303 PRO A CA 1
ATOM 2274 C C . PRO A 1 303 ? -29.146 14.841 40.768 1.00 66.94 303 PRO A C 1
ATOM 2276 O O . PRO A 1 303 ? -28.267 15.307 41.501 1.00 66.94 303 PRO A O 1
ATOM 2279 N N . PRO A 1 304 ? -30.088 15.613 40.195 1.00 69.12 304 PRO A N 1
ATOM 2280 C CA . PRO A 1 304 ? -30.103 17.057 40.365 1.00 69.12 304 PRO A CA 1
ATOM 2281 C C . PRO A 1 304 ? -30.163 17.375 41.856 1.00 69.12 304 PRO A C 1
ATOM 2283 O O . PRO A 1 304 ? -31.046 16.871 42.555 1.00 69.12 304 PRO A O 1
ATOM 2286 N N . THR A 1 305 ? -29.208 18.179 42.334 1.00 72.62 305 THR A N 1
ATOM 2287 C CA . THR A 1 305 ? -29.117 18.573 43.742 1.00 72.62 305 THR A CA 1
ATOM 2288 C C . THR A 1 305 ? -30.495 19.045 44.201 1.00 72.62 305 THR A C 1
ATOM 2290 O O . THR A 1 305 ? -31.028 19.975 43.584 1.00 72.62 305 THR A O 1
ATOM 2293 N N . PRO A 1 306 ? -31.110 18.409 45.218 1.00 73.75 306 PRO A N 1
ATOM 2294 C CA . PRO A 1 306 ? -32.456 18.771 45.629 1.00 73.75 306 PRO A CA 1
ATOM 2295 C C . PRO A 1 306 ? -32.468 20.257 46.000 1.00 73.75 306 PRO A C 1
ATOM 2297 O O . PRO A 1 306 ? -31.529 20.712 46.662 1.00 73.75 306 PRO A O 1
ATOM 2300 N N . PRO A 1 307 ? -33.475 21.029 45.552 1.00 72.06 307 PRO A N 1
ATOM 2301 C CA . PRO A 1 307 ? -33.503 22.463 45.788 1.00 72.06 307 PRO A CA 1
ATOM 2302 C C . PRO A 1 307 ? -33.425 22.715 47.290 1.00 72.06 307 PRO A C 1
ATOM 2304 O O . PRO A 1 307 ? -34.181 22.112 48.056 1.00 72.06 307 PRO A O 1
ATOM 2307 N N . THR A 1 308 ? -32.494 23.582 47.699 1.00 73.56 308 THR A N 1
ATOM 2308 C CA . THR A 1 308 ? -32.297 23.952 49.102 1.00 73.56 308 THR A CA 1
ATOM 2309 C C . THR A 1 308 ? -33.658 24.295 49.705 1.00 73.56 308 THR A C 1
ATOM 2311 O O . THR A 1 308 ? -34.343 25.157 49.141 1.00 73.56 308 THR A O 1
ATOM 2314 N N . PRO A 1 309 ? -34.097 23.621 50.787 1.00 71.88 309 PRO A N 1
ATOM 2315 C CA . PRO A 1 309 ? -35.410 23.884 51.353 1.00 71.88 309 PRO A CA 1
ATOM 2316 C C . PRO A 1 309 ? -35.488 25.370 51.719 1.00 71.88 309 PRO A C 1
ATOM 2318 O O . PRO A 1 309 ? -34.517 25.898 52.271 1.00 71.88 309 PRO A O 1
ATOM 2321 N N . PRO A 1 310 ? -36.591 26.065 51.389 1.00 67.56 310 PRO A N 1
ATOM 2322 C CA . PRO A 1 310 ? -36.706 27.480 51.692 1.00 67.56 310 PRO A CA 1
ATOM 2323 C C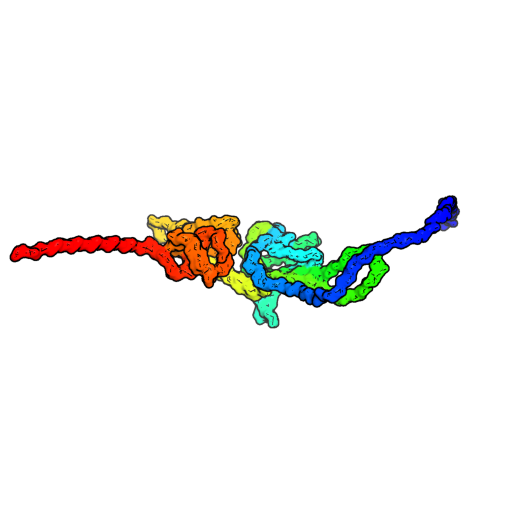 . PRO A 1 310 ? -36.573 27.664 53.201 1.00 67.56 310 PRO A C 1
ATOM 2325 O O . PRO A 1 310 ? -37.311 27.038 53.965 1.00 67.56 310 PRO A O 1
ATOM 2328 N N . THR A 1 311 ? -35.630 28.510 53.620 1.00 66.44 311 THR A N 1
ATOM 2329 C CA . THR A 1 311 ? -35.509 28.933 55.015 1.00 66.44 311 THR A CA 1
ATOM 2330 C C . THR A 1 311 ? -36.871 29.457 55.453 1.00 66.44 311 THR A C 1
ATOM 2332 O O . THR A 1 311 ? -37.368 30.435 54.890 1.00 66.44 311 THR A O 1
ATOM 2335 N N . GLY A 1 312 ? -37.507 28.758 56.397 1.00 58.12 312 GLY A N 1
ATOM 2336 C CA . GLY A 1 312 ? -38.789 29.186 56.943 1.00 58.12 312 GLY A CA 1
ATOM 2337 C C . GLY A 1 312 ? -38.649 30.584 57.551 1.00 58.12 312 GLY A C 1
ATOM 2338 O O . GLY A 1 312 ? -37.572 30.903 58.055 1.00 58.12 312 GLY A O 1
ATOM 2339 N N . PRO A 1 313 ? -39.690 31.431 57.488 1.00 64.44 313 PRO A N 1
ATOM 2340 C CA . PRO A 1 313 ? -39.622 32.752 58.095 1.00 64.44 313 PRO A CA 1
ATOM 2341 C C . PRO A 1 313 ? -39.374 32.622 59.600 1.00 64.44 313 PRO A C 1
ATOM 2343 O O . PRO A 1 313 ? -40.020 31.801 60.256 1.00 64.44 313 PRO A O 1
ATOM 2346 N N . ASP A 1 314 ? -38.479 33.453 60.136 1.00 59.22 314 ASP A N 1
ATOM 2347 C CA . ASP A 1 314 ? -38.301 33.599 61.579 1.00 59.22 314 ASP A CA 1
ATOM 2348 C C . ASP A 1 314 ? -39.638 34.010 62.210 1.00 59.22 314 ASP A C 1
ATOM 2350 O O . ASP A 1 314 ? -40.126 35.127 62.023 1.00 59.22 314 ASP A O 1
ATOM 2354 N N . LEU A 1 315 ? -40.242 33.087 62.959 1.00 55.09 315 LEU A N 1
ATOM 2355 C CA . LEU A 1 315 ? -41.380 33.358 63.836 1.00 55.09 315 LEU A CA 1
ATOM 2356 C C . LEU A 1 315 ? -40.863 33.810 65.205 1.00 55.09 315 LEU A C 1
ATOM 2358 O O . LEU A 1 315 ? -41.131 33.181 66.226 1.00 55.09 315 LEU A O 1
ATOM 2362 N N . ASP A 1 316 ? -40.095 34.898 65.188 1.00 56.66 316 ASP A N 1
ATOM 2363 C CA . ASP A 1 316 ? -39.593 35.559 66.387 1.00 56.66 316 ASP A CA 1
ATOM 2364 C C . ASP A 1 316 ? -40.625 36.600 66.858 1.00 56.66 316 ASP A C 1
ATOM 2366 O O . ASP A 1 316 ? -40.943 37.561 66.149 1.00 56.66 316 ASP A O 1
ATOM 2370 N N . GLY A 1 317 ? -41.185 36.377 68.049 1.00 46.97 317 GLY A N 1
ATOM 2371 C CA . GLY A 1 317 ? -42.135 37.269 68.721 1.00 46.97 317 GLY A CA 1
ATOM 2372 C C . GLY A 1 317 ? -43.271 36.536 69.457 1.00 46.97 317 GLY A C 1
ATOM 2373 O O . GLY A 1 317 ? -43.626 35.411 69.088 1.00 46.97 317 GLY A O 1
ATOM 2374 N N . PRO A 1 318 ? -43.902 37.170 70.464 1.00 53.38 318 PRO A N 1
ATOM 2375 C CA . PRO A 1 318 ? -43.680 38.542 70.941 1.00 53.38 318 PRO A CA 1
ATOM 2376 C C . PRO A 1 318 ? -42.623 38.673 72.055 1.00 53.38 318 PRO A C 1
ATOM 2378 O O . PRO A 1 318 ? -42.411 37.693 72.801 1.00 53.38 318 PRO A O 1
#

Sequence (318 aa):
MTTPPHAAGTPPPGDAAGRASPPDSEPTPPRADQSDRPLDSPPGVDSRDVLLEPRLRVARLHPSGVLLDFPFRPPPGSTVYAATFWPESRDPSGWTHLEWSRPPHGRGLQLPEVTDIGDVVGFRAVSRPQLPPSNPYAAGNQRPLGPTDGHVHDWWGYLHATQGHTIVVHGPYPTVSAAYTAAQAALAAQVWQSNIDSGARAGGRDAGRAPPERAWREPAQPPATVTVTWHGDTATVGDPRFGWLHVDADGLAAALARPAADLARDLRPRVRGIDGTEAPVTLAALAALHLDELPDIRASPSPPTPPTPPTGPDLDGP

Radius of gyration: 35.93 Å; chains: 1; bounding box: 71×80×147 Å

Foldseek 3Di:
DDDDYDDDDDDDDDDDDDDDDDDDDDDDDDDPDDDDDPDDDPPPDPPVVFQQDPQKFKFFADQQQFTQDDSDDADPAWDKKKWWKDADPPDPVRIDIDTFPQDPVRGGTHDDPPADQLIKMKMKTKAFPDDDDPPVPPPDDPDDDDPRDIDIDMFIWTFHDDDNGMTMTGDRDPDNVRRNVVSVVSVVVVVVVVVVVVVVVPPPPDDDDDDFDDPDDDDPAQDPDWDWDDRDQKIWIGDNRPGIQIAGPQQLVLLLVDDLVVLLVVCPVPDPPRPSPDDSSVSSSSCRVTPPDTDRPVPDPDPPDPPDPPDPDPPDDD

Secondary structure (DSSP, 8-state):
---------------------------PPP---S-------PPP--TTGGGSS-SEEEEEB-TTSEE-S-SS-PPTT-EEEEEEEEE-TTSTTSEEEEE-PPPTTSSSEEPPTT--TT-EEEEEEEEPPPPPP--TT--S--PPP-----EEEEEEEEEEEE-SSEEEEEEEESSHHHHHHHHHHHHHHHHHHHHHHHHHHHT----SSPPPP------SS--SS-EEEE-SSEEEEEETTTEEEEEEHHHHHHHHTS-HHHHHHHHTTTSTT--S-S-HHHHHHHHHHH-S----TTSPPPPPPPPPPP--------